Protein AF-A0A843T4B2-F1 (afdb_monomer_lite)

Secondary structure (DSSP, 8-state):
-PPPP----EEEEGGGS-HHHHHHH-TT-EEE-TTS-EEEPP-EEEEE--HHHHHH-EEETTEEGGGGS---TTS-GGGSSSSEEEETTHHHHHHHHHHHHHHHTS-EEE-TTSS---TTSTT--SS-GGGGT-EEEEEEETTEES-SHHHHHHHHHHHHHHSTT-EEPPBSSSTT-BSSSEEEE--S-----S-SSTTTTTSSSSS--

Structure (mmCIF, N/CA/C/O backbone):
data_AF-A0A843T4B2-F1
#
_entry.id   AF-A0A843T4B2-F1
#
loop_
_atom_site.group_PDB
_atom_site.id
_atom_site.type_symbol
_atom_site.label_atom_id
_atom_site.label_alt_id
_atom_site.label_comp_id
_atom_site.label_asym_id
_atom_site.label_entity_id
_atom_site.label_seq_id
_atom_site.pdbx_PDB_ins_code
_atom_site.Cartn_x
_atom_site.Cartn_y
_atom_site.Cartn_z
_atom_site.occupancy
_atom_site.B_iso_or_equiv
_atom_site.auth_seq_id
_atom_site.auth_comp_id
_atom_site.auth_asym_id
_atom_site.auth_atom_id
_atom_site.pdbx_PDB_model_num
ATOM 1 N N . MET A 1 1 ? 10.785 -16.622 20.958 1.00 38.72 1 MET A N 1
ATOM 2 C CA . MET A 1 1 ? 11.125 -15.907 19.710 1.00 38.72 1 MET A CA 1
ATOM 3 C C . MET A 1 1 ? 10.344 -16.563 18.590 1.00 38.72 1 MET A C 1
ATOM 5 O O . MET A 1 1 ? 10.484 -17.765 18.427 1.00 38.72 1 MET A O 1
ATOM 9 N N . LEU A 1 2 ? 9.473 -15.820 17.908 1.00 42.94 2 LEU A N 1
ATOM 10 C CA . LEU A 1 2 ? 8.809 -16.299 16.692 1.00 42.94 2 LEU A CA 1
ATOM 11 C C . LEU A 1 2 ? 9.828 -16.217 15.549 1.00 42.94 2 LEU A C 1
ATOM 13 O O . LEU A 1 2 ? 10.550 -15.222 15.465 1.00 42.94 2 LEU A O 1
ATOM 17 N N . GLU A 1 3 ? 9.931 -17.256 14.718 1.00 44.31 3 GLU A N 1
ATOM 18 C CA . GLU A 1 3 ? 10.723 -17.159 13.490 1.00 44.31 3 GLU A CA 1
ATOM 19 C C . GLU A 1 3 ? 10.163 -16.031 12.609 1.00 44.31 3 GLU A C 1
ATOM 21 O O . GLU A 1 3 ? 8.941 -15.857 12.551 1.00 44.31 3 GLU A O 1
ATOM 26 N N . PRO A 1 4 ? 11.023 -15.243 11.939 1.00 53.25 4 PRO A N 1
ATOM 27 C CA . PRO A 1 4 ? 10.548 -14.210 11.035 1.00 53.25 4 PRO A CA 1
ATOM 28 C C . PRO A 1 4 ? 9.737 -14.860 9.903 1.00 53.25 4 PRO A C 1
ATOM 30 O O . PRO A 1 4 ? 10.153 -15.900 9.379 1.00 53.25 4 PRO A O 1
ATOM 33 N N . PRO A 1 5 ? 8.598 -14.271 9.500 1.00 58.22 5 PRO A N 1
ATOM 34 C CA . PRO A 1 5 ? 7.793 -14.817 8.419 1.00 58.22 5 PRO A CA 1
ATOM 35 C C . PRO A 1 5 ? 8.630 -14.878 7.138 1.00 58.22 5 PRO A C 1
ATOM 37 O O . PRO A 1 5 ? 9.094 -13.861 6.619 1.00 58.22 5 PRO A O 1
ATOM 40 N N . LYS A 1 6 ? 8.841 -16.090 6.618 1.00 64.88 6 LYS A N 1
ATOM 41 C CA . LYS A 1 6 ? 9.437 -16.285 5.295 1.00 64.88 6 LYS A CA 1
ATOM 42 C C . LYS A 1 6 ? 8.335 -16.111 4.263 1.00 64.88 6 LYS A C 1
ATOM 44 O O . LYS A 1 6 ? 7.516 -17.003 4.074 1.00 64.88 6 LYS A O 1
ATOM 49 N N . LEU A 1 7 ? 8.335 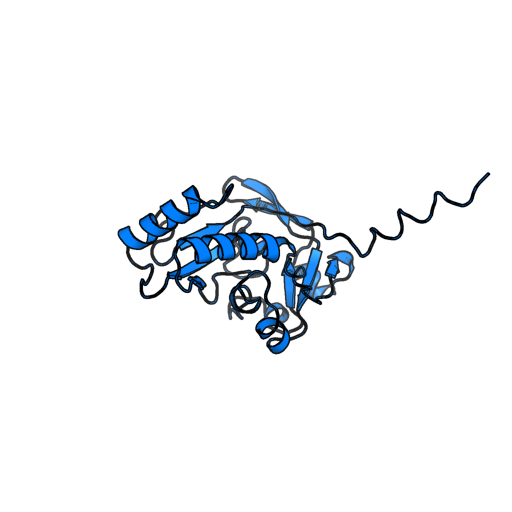-14.967 3.582 1.00 76.75 7 LEU A N 1
ATOM 50 C CA . LEU A 1 7 ? 7.339 -14.660 2.551 1.00 76.75 7 LEU A CA 1
ATOM 51 C C . LEU A 1 7 ? 7.373 -15.648 1.375 1.00 76.75 7 LEU A C 1
ATOM 53 O O . LEU A 1 7 ? 6.383 -15.755 0.664 1.00 76.75 7 LEU A O 1
ATOM 57 N N . ASN A 1 8 ? 8.481 -16.379 1.174 1.00 83.00 8 ASN A N 1
ATOM 58 C CA . ASN A 1 8 ? 8.661 -17.378 0.109 1.00 83.00 8 ASN A CA 1
ATOM 59 C C . ASN A 1 8 ? 8.210 -16.876 -1.281 1.00 83.00 8 ASN A C 1
ATOM 61 O O . ASN A 1 8 ? 7.678 -17.634 -2.091 1.00 83.00 8 ASN A O 1
ATOM 65 N N . LEU A 1 9 ? 8.424 -15.586 -1.555 1.00 88.56 9 LEU A N 1
ATOM 66 C CA . LEU A 1 9 ? 8.164 -14.955 -2.845 1.00 88.56 9 LEU A CA 1
ATOM 67 C C . LEU A 1 9 ? 9.488 -14.689 -3.550 1.00 88.56 9 LEU A C 1
ATOM 69 O O . LEU A 1 9 ? 10.428 -14.180 -2.942 1.00 88.56 9 LEU A O 1
ATOM 73 N N . GLN A 1 10 ? 9.532 -14.992 -4.845 1.00 92.06 10 GLN A N 1
ATOM 74 C CA . GLN A 1 10 ? 10.648 -14.592 -5.693 1.00 92.06 10 GLN A CA 1
ATOM 75 C C . GLN A 1 10 ? 10.689 -13.062 -5.782 1.00 92.06 10 GLN A C 1
ATOM 77 O O . GLN A 1 10 ? 9.658 -12.427 -6.031 1.00 92.06 10 GLN A O 1
ATOM 82 N N . ILE A 1 11 ? 11.875 -12.489 -5.597 1.00 92.94 11 ILE A N 1
ATOM 83 C CA . ILE A 1 11 ? 12.145 -11.081 -5.882 1.00 92.94 11 ILE A CA 1
ATOM 84 C C . ILE A 1 11 ? 12.532 -10.977 -7.354 1.00 92.94 11 ILE A C 1
ATOM 86 O O . ILE A 1 11 ? 13.280 -11.802 -7.860 1.00 92.94 11 ILE A O 1
ATOM 90 N N . VAL A 1 12 ? 11.984 -9.987 -8.045 1.00 93.69 12 VAL A N 1
ATOM 91 C CA . VAL A 1 12 ? 12.248 -9.718 -9.458 1.00 93.69 12 VAL A CA 1
ATOM 92 C C . VAL A 1 12 ? 12.634 -8.254 -9.588 1.00 93.69 12 VAL A C 1
ATOM 94 O O . VAL A 1 12 ? 11.948 -7.382 -9.038 1.00 93.69 12 VAL A O 1
ATOM 97 N N . THR A 1 13 ? 13.730 -7.980 -10.291 1.00 93.94 13 THR A N 1
ATOM 98 C CA . THR A 1 13 ? 14.128 -6.606 -10.592 1.00 93.94 13 THR A CA 1
ATOM 99 C C . THR A 1 13 ? 13.405 -6.105 -11.838 1.00 93.94 13 THR A C 1
ATOM 101 O O . THR A 1 13 ? 12.937 -6.885 -12.666 1.00 93.94 13 THR A O 1
ATOM 104 N N . GLY A 1 14 ? 13.298 -4.786 -11.984 1.00 89.62 14 GLY A N 1
ATOM 105 C CA . GLY A 1 14 ? 12.702 -4.169 -13.165 1.00 89.62 14 GLY A CA 1
ATOM 106 C C . GLY A 1 14 ? 13.368 -4.579 -14.483 1.00 89.62 14 GLY A C 1
ATOM 107 O O . GLY A 1 14 ? 12.692 -4.611 -15.503 1.00 89.62 14 GLY A O 1
ATOM 108 N N . GLU A 1 15 ? 14.656 -4.929 -14.449 1.00 89.62 15 GLU A N 1
ATOM 109 C CA . GLU A 1 15 ? 15.442 -5.372 -15.611 1.00 89.62 15 GLU A CA 1
ATOM 110 C C . GLU A 1 15 ? 15.026 -6.772 -16.095 1.00 89.62 15 GLU A C 1
ATOM 112 O O . GLU A 1 15 ? 15.131 -7.071 -17.282 1.00 89.62 15 GLU A O 1
ATOM 117 N N . ASP A 1 16 ? 14.491 -7.603 -15.196 1.00 90.62 16 ASP A N 1
ATOM 118 C CA . ASP A 1 16 ? 14.079 -8.986 -15.474 1.00 90.62 16 ASP A CA 1
ATOM 119 C C . ASP A 1 16 ? 12.608 -9.097 -15.921 1.00 90.62 16 ASP A C 1
ATOM 121 O O . ASP A 1 16 ? 12.085 -10.191 -16.169 1.00 90.62 16 ASP A O 1
ATOM 125 N N . LEU A 1 17 ? 11.889 -7.972 -15.976 1.00 92.44 17 LEU A N 1
ATOM 126 C CA . LEU A 1 17 ? 10.497 -7.934 -16.402 1.00 92.44 17 LEU A CA 1
ATOM 127 C C . LEU A 1 17 ? 10.387 -8.026 -17.930 1.00 92.44 17 LEU A C 1
ATOM 129 O O . LEU A 1 17 ? 11.183 -7.483 -18.689 1.00 92.44 17 LEU A O 1
ATOM 133 N N . ARG A 1 18 ? 9.325 -8.689 -18.400 1.00 92.81 18 ARG A N 1
ATOM 134 C CA . ARG A 1 18 ? 8.960 -8.670 -19.825 1.00 92.81 18 ARG A CA 1
ATOM 135 C C . ARG A 1 18 ? 8.591 -7.245 -20.243 1.00 92.81 18 ARG A C 1
ATOM 137 O O . ARG A 1 18 ? 7.990 -6.527 -19.449 1.00 92.81 18 ARG A O 1
ATOM 144 N N . GLU A 1 19 ? 8.840 -6.893 -21.501 1.00 92.56 19 GLU A N 1
ATOM 145 C CA . GLU A 1 19 ? 8.583 -5.557 -22.070 1.00 92.56 19 GLU A CA 1
ATOM 146 C C . GLU A 1 19 ? 7.185 -5.012 -21.731 1.00 92.56 19 GLU A C 1
ATOM 148 O O . GLU A 1 19 ? 7.064 -3.932 -21.159 1.00 92.56 19 GLU A O 1
ATOM 153 N N . GLU A 1 20 ? 6.134 -5.813 -21.941 1.00 92.56 20 GLU A N 1
ATOM 154 C CA . GLU A 1 20 ? 4.755 -5.434 -21.602 1.00 92.56 20 GLU A CA 1
ATOM 155 C C . GLU A 1 20 ? 4.581 -5.060 -20.118 1.00 92.56 20 GLU A C 1
ATOM 157 O O . GLU A 1 20 ? 3.798 -4.176 -19.788 1.00 92.56 20 GLU A O 1
ATOM 162 N N . LEU A 1 21 ? 5.291 -5.723 -19.201 1.00 93.25 21 LEU A N 1
ATOM 163 C CA . LEU A 1 21 ? 5.247 -5.402 -17.773 1.00 93.25 21 LEU A CA 1
ATOM 164 C C . LEU A 1 21 ? 6.093 -4.167 -17.454 1.00 93.25 21 LEU A C 1
ATOM 166 O O . LEU A 1 21 ? 5.652 -3.347 -16.649 1.00 93.25 21 LEU A O 1
ATOM 170 N N . CYS A 1 22 ? 7.251 -3.998 -18.098 1.00 94.62 22 CYS A N 1
ATOM 171 C CA . CYS A 1 22 ? 8.071 -2.791 -17.982 1.00 94.62 22 CYS A CA 1
ATOM 172 C C . CYS A 1 22 ? 7.282 -1.536 -18.363 1.00 94.62 22 CYS A C 1
ATOM 174 O O . CYS A 1 22 ? 7.300 -0.564 -17.615 1.00 94.62 22 CYS A O 1
ATOM 176 N N . GLU A 1 23 ? 6.514 -1.571 -19.454 1.00 95.12 23 GLU A N 1
ATOM 177 C CA . GLU A 1 23 ? 5.680 -0.439 -19.882 1.00 95.12 23 GLU A CA 1
ATOM 178 C C . GLU A 1 23 ? 4.598 -0.058 -18.858 1.00 95.12 23 GLU A C 1
ATOM 180 O O . GLU A 1 23 ? 4.192 1.102 -18.770 1.00 95.12 23 GLU A O 1
ATOM 185 N N . ARG A 1 24 ? 4.093 -1.026 -18.080 1.00 95.50 24 ARG A N 1
ATOM 186 C CA . ARG A 1 24 ? 3.021 -0.790 -17.094 1.00 95.50 24 ARG A CA 1
ATOM 187 C C . ARG A 1 24 ? 3.548 -0.434 -15.713 1.00 95.50 24 ARG A C 1
ATOM 189 O O . ARG A 1 24 ? 2.928 0.365 -15.012 1.00 95.50 24 ARG A O 1
ATOM 196 N N . LEU A 1 25 ? 4.657 -1.046 -15.314 1.00 96.12 25 LEU A N 1
ATOM 197 C CA . LEU A 1 25 ? 5.277 -0.866 -14.003 1.00 96.12 25 LEU A CA 1
ATOM 198 C C . LEU A 1 25 ? 6.310 0.256 -13.980 1.00 96.12 25 LEU A C 1
ATOM 200 O O . LEU A 1 25 ? 6.571 0.780 -12.900 1.00 96.12 25 LEU A O 1
ATOM 204 N N . ARG A 1 26 ? 6.851 0.632 -15.145 1.00 97.25 26 ARG A N 1
ATOM 205 C CA . ARG A 1 26 ? 7.770 1.762 -15.341 1.00 97.25 26 ARG A CA 1
ATOM 206 C C . ARG A 1 26 ? 8.890 1.780 -14.290 1.00 97.25 26 ARG A C 1
ATOM 208 O O . ARG A 1 26 ? 9.047 2.766 -13.565 1.00 97.25 26 ARG A O 1
ATOM 215 N N . PRO A 1 27 ? 9.615 0.656 -14.122 1.00 97.69 27 PRO A N 1
ATOM 216 C CA . PRO A 1 27 ? 10.505 0.475 -12.989 1.00 97.69 27 PRO A CA 1
ATOM 217 C C . PRO A 1 27 ? 11.592 1.547 -12.966 1.00 97.69 27 PRO A C 1
ATOM 219 O O . PRO A 1 27 ? 12.334 1.723 -13.928 1.00 97.69 27 PRO A O 1
ATOM 222 N N . GLY A 1 28 ? 11.697 2.261 -11.847 1.00 97.38 28 GLY A N 1
ATOM 223 C CA . GLY A 1 28 ? 12.715 3.291 -11.659 1.00 97.38 28 GLY A CA 1
ATOM 224 C C . GLY A 1 28 ? 12.516 4.583 -12.454 1.00 97.38 28 GLY A C 1
ATOM 225 O O . GLY A 1 28 ? 13.397 5.436 -12.360 1.00 97.38 28 GLY A O 1
ATOM 226 N N . GLU A 1 29 ? 11.412 4.741 -13.190 1.00 97.56 29 GLU A N 1
ATOM 227 C CA . GLU A 1 29 ? 11.073 5.991 -13.876 1.00 97.56 29 GLU A CA 1
ATOM 228 C C . GLU A 1 29 ? 10.699 7.088 -12.867 1.00 97.56 29 GLU A C 1
ATOM 230 O O . GLU A 1 29 ? 10.165 6.806 -11.787 1.00 97.56 29 GLU A O 1
ATOM 235 N N . GLU A 1 30 ? 10.986 8.343 -13.209 1.00 97.50 30 GLU A N 1
ATOM 236 C CA . GLU A 1 30 ? 10.579 9.502 -12.419 1.00 97.50 30 GLU A CA 1
ATOM 237 C C . GLU A 1 30 ? 9.160 9.945 -12.785 1.00 97.50 30 GLU A C 1
ATOM 239 O O . GLU A 1 30 ? 8.792 10.073 -13.952 1.00 97.50 30 GLU A O 1
ATOM 244 N N . VAL A 1 31 ? 8.346 10.181 -11.761 1.00 96.31 31 VAL A N 1
ATOM 245 C CA . VAL A 1 31 ? 6.990 10.716 -11.879 1.00 96.31 31 VAL A CA 1
ATOM 246 C C . VAL A 1 31 ? 6.805 11.858 -10.892 1.00 96.31 31 VAL A C 1
ATOM 248 O O . VAL A 1 31 ? 7.272 11.788 -9.759 1.00 96.31 31 VAL A O 1
ATOM 251 N N . GLU A 1 32 ? 6.109 12.907 -11.305 1.00 96.44 32 GLU A N 1
ATOM 252 C CA . GLU A 1 32 ? 5.847 14.062 -10.449 1.00 96.44 32 GLU A CA 1
ATOM 253 C C . GLU A 1 32 ? 4.684 13.788 -9.492 1.00 96.44 32 GLU A C 1
ATOM 255 O O . GLU A 1 32 ? 3.635 13.246 -9.877 1.00 96.44 32 GLU A O 1
ATOM 260 N N . ASP A 1 33 ? 4.877 14.158 -8.226 1.00 94.38 33 ASP A N 1
ATOM 261 C CA . ASP A 1 33 ? 3.797 14.190 -7.249 1.00 94.38 33 ASP A CA 1
ATOM 262 C C . ASP A 1 33 ? 2.910 15.434 -7.398 1.00 94.38 33 ASP A C 1
ATOM 264 O O . ASP A 1 33 ? 3.063 16.251 -8.304 1.00 94.38 33 ASP A O 1
ATOM 268 N N . ALA A 1 34 ? 1.919 15.570 -6.516 1.00 90.00 34 ALA A N 1
ATOM 269 C CA . ALA A 1 34 ? 0.990 16.699 -6.544 1.00 90.00 34 ALA A CA 1
ATOM 270 C C . ALA A 1 34 ? 1.651 18.061 -6.238 1.00 90.00 34 ALA A C 1
ATOM 272 O O . ALA A 1 34 ? 0.990 19.089 -6.372 1.00 90.00 34 ALA A O 1
ATOM 273 N N . GLN A 1 35 ? 2.909 18.071 -5.791 1.00 92.81 35 GLN A N 1
ATOM 274 C CA . GLN A 1 35 ? 3.725 19.259 -5.547 1.00 92.81 35 GLN A CA 1
ATOM 275 C C . GLN A 1 35 ? 4.805 19.437 -6.624 1.00 92.81 35 GLN A C 1
ATOM 277 O O . GLN A 1 35 ? 5.731 20.215 -6.411 1.00 92.81 35 GLN A O 1
ATOM 282 N N . GLU A 1 36 ? 4.697 18.722 -7.751 1.00 94.38 36 GLU A N 1
ATOM 283 C CA . GLU A 1 36 ? 5.670 18.750 -8.853 1.00 94.38 36 GLU A CA 1
ATOM 284 C C . GLU A 1 36 ? 7.069 18.278 -8.418 1.00 94.38 36 GLU A C 1
ATOM 286 O O . GLU A 1 36 ? 8.078 18.574 -9.055 1.00 94.38 36 GLU A O 1
ATOM 291 N N . ILE A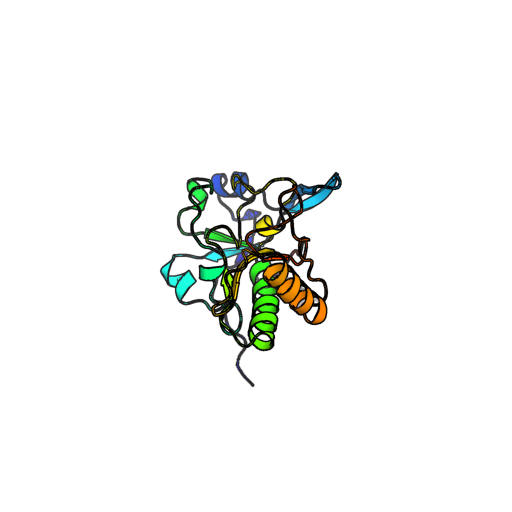 1 37 ? 7.155 17.520 -7.317 1.00 96.69 37 ILE A N 1
ATOM 292 C CA . ILE A 1 37 ? 8.420 16.957 -6.856 1.00 96.69 37 ILE A CA 1
ATOM 293 C C . ILE A 1 37 ? 8.611 15.602 -7.546 1.00 96.69 37 ILE A C 1
ATOM 295 O O . ILE A 1 37 ? 7.737 14.734 -7.431 1.00 96.69 37 ILE A O 1
ATOM 299 N N . PRO A 1 38 ? 9.749 15.373 -8.228 1.00 96.88 38 PRO A N 1
ATOM 300 C CA . PRO A 1 38 ? 10.014 14.105 -8.888 1.00 96.88 38 PRO A CA 1
ATOM 301 C C . PRO A 1 38 ? 10.187 12.980 -7.864 1.00 96.88 38 PRO A C 1
ATOM 303 O O . PRO A 1 38 ? 10.912 13.105 -6.870 1.00 96.88 38 PRO A O 1
ATOM 306 N N . ARG A 1 39 ? 9.517 11.854 -8.117 1.00 97.69 39 ARG A N 1
ATOM 307 C CA . ARG A 1 39 ? 9.560 10.626 -7.319 1.00 97.69 39 ARG A CA 1
ATOM 308 C C . ARG A 1 39 ? 9.924 9.454 -8.207 1.00 97.69 39 ARG A C 1
ATOM 310 O O . ARG A 1 39 ? 9.315 9.242 -9.250 1.00 97.69 39 ARG A O 1
ATOM 317 N N . ARG A 1 40 ? 10.879 8.647 -7.757 1.00 97.81 40 ARG A N 1
ATOM 318 C CA . ARG A 1 40 ? 11.316 7.458 -8.485 1.00 97.81 40 ARG A CA 1
ATOM 319 C C . ARG A 1 40 ? 10.427 6.262 -8.159 1.00 97.81 40 ARG A C 1
ATOM 321 O O . ARG A 1 40 ? 10.267 5.927 -6.983 1.00 97.81 40 ARG A O 1
ATOM 328 N N . LEU A 1 41 ? 9.868 5.620 -9.183 1.00 98.25 41 LEU A N 1
ATOM 329 C CA . LEU A 1 41 ? 9.057 4.411 -9.033 1.00 98.25 41 LEU A CA 1
ATOM 330 C C . LEU A 1 41 ? 9.888 3.221 -8.513 1.00 98.25 41 LEU A C 1
ATOM 332 O O . LEU A 1 41 ? 11.108 3.185 -8.704 1.00 98.25 41 LEU A O 1
ATOM 336 N N . PRO A 1 42 ? 9.248 2.227 -7.866 1.00 98.12 42 PRO A N 1
ATOM 337 C CA . PRO A 1 42 ? 9.925 1.014 -7.412 1.00 98.12 42 PRO A CA 1
ATOM 338 C C . PRO A 1 42 ? 10.667 0.283 -8.534 1.00 98.12 42 PRO A C 1
ATOM 340 O O . PRO A 1 42 ? 10.274 0.341 -9.692 1.00 98.12 42 PRO A O 1
ATOM 343 N N . THR A 1 43 ? 11.729 -0.436 -8.174 1.00 97.06 43 THR A N 1
ATOM 344 C CA . THR A 1 43 ? 12.523 -1.268 -9.099 1.00 97.06 43 THR A CA 1
ATOM 345 C C . THR A 1 43 ? 12.571 -2.738 -8.692 1.00 97.06 43 THR A C 1
ATOM 347 O O . THR A 1 43 ? 13.032 -3.562 -9.472 1.00 97.06 43 THR A O 1
ATOM 350 N N . HIS A 1 44 ? 12.110 -3.073 -7.485 1.00 96.44 44 HIS A N 1
ATOM 351 C CA . HIS A 1 44 ? 12.139 -4.424 -6.930 1.00 96.44 44 HIS A CA 1
ATOM 352 C C . HIS A 1 44 ? 10.728 -4.845 -6.544 1.00 96.44 44 HIS A C 1
ATOM 354 O O . HIS A 1 44 ? 10.024 -4.129 -5.818 1.00 96.44 44 HIS A O 1
ATOM 360 N N . TYR A 1 45 ? 10.331 -6.015 -7.032 1.00 96.69 45 TYR A N 1
ATOM 361 C CA . TYR A 1 45 ? 8.978 -6.520 -6.888 1.00 96.69 45 TYR A CA 1
ATOM 362 C C . TYR A 1 45 ? 8.980 -7.944 -6.351 1.00 96.69 45 TYR A C 1
ATOM 364 O O . TYR A 1 45 ? 9.800 -8.765 -6.750 1.00 96.69 45 TYR A O 1
ATOM 372 N N . PHE A 1 46 ? 8.002 -8.279 -5.514 1.00 95.69 46 PHE A N 1
ATOM 373 C CA . PHE A 1 46 ? 7.653 -9.674 -5.290 1.00 95.69 46 PHE A CA 1
ATOM 374 C C . PHE A 1 46 ? 6.825 -10.192 -6.463 1.00 95.69 46 PHE A C 1
ATOM 376 O O . PHE A 1 46 ? 5.821 -9.581 -6.841 1.00 95.69 46 PHE A O 1
ATOM 383 N N . ARG A 1 47 ? 7.207 -11.352 -7.001 1.00 95.31 47 ARG A N 1
ATOM 384 C CA . ARG A 1 47 ? 6.416 -12.096 -7.981 1.00 95.31 47 ARG A CA 1
ATOM 385 C C . ARG A 1 47 ? 5.418 -12.992 -7.259 1.00 95.31 47 ARG A C 1
ATOM 387 O O . ARG A 1 47 ? 5.762 -14.069 -6.780 1.00 95.31 47 ARG A O 1
ATOM 394 N N . VAL A 1 48 ? 4.161 -12.573 -7.238 1.00 95.44 48 VAL A N 1
ATOM 395 C CA . VAL A 1 48 ? 3.044 -13.333 -6.674 1.00 95.44 48 VAL A CA 1
ATOM 396 C C . VAL A 1 48 ? 2.527 -14.295 -7.744 1.00 95.44 48 VAL A C 1
ATOM 398 O O . VAL A 1 48 ? 2.039 -13.829 -8.773 1.00 95.44 48 VAL A O 1
ATOM 401 N N . PRO A 1 49 ? 2.623 -15.624 -7.567 1.00 95.00 49 PRO A N 1
ATOM 402 C CA . PRO A 1 49 ? 2.375 -16.567 -8.658 1.00 95.00 49 PRO A CA 1
ATOM 403 C C . PRO A 1 49 ? 0.891 -16.874 -8.896 1.00 95.00 49 PRO A C 1
ATOM 405 O O . PRO A 1 49 ? 0.536 -17.308 -9.987 1.00 95.00 49 PRO A O 1
ATOM 408 N N . SER A 1 50 ? 0.025 -16.698 -7.895 1.00 95.00 50 SER A N 1
ATOM 409 C CA . SER A 1 50 ? -1.412 -16.985 -7.993 1.00 95.00 50 SER A CA 1
ATOM 410 C C . SER A 1 50 ? -2.208 -16.302 -6.877 1.00 95.00 50 SER A C 1
ATOM 412 O O . SER A 1 50 ? -1.641 -15.917 -5.853 1.00 95.00 50 SER A O 1
ATOM 414 N N . TRP A 1 51 ? -3.534 -16.226 -7.034 1.00 94.62 51 TRP A N 1
ATOM 415 C CA . TRP A 1 51 ? -4.433 -15.771 -5.967 1.00 94.62 51 TRP A CA 1
ATOM 416 C C . TRP A 1 51 ? -4.371 -16.671 -4.729 1.00 94.62 51 TRP A C 1
ATOM 418 O O . TRP A 1 51 ? -4.349 -16.180 -3.607 1.00 94.62 51 TRP A O 1
ATOM 428 N N . LYS A 1 52 ? -4.262 -17.992 -4.927 1.00 95.00 52 LYS A N 1
ATOM 429 C CA . LYS A 1 52 ? -4.089 -18.951 -3.829 1.00 95.00 52 LYS A CA 1
ATOM 430 C C . LYS A 1 52 ? -2.845 -18.627 -2.998 1.00 95.00 52 LYS A C 1
ATOM 432 O O . LYS A 1 52 ? -2.939 -18.559 -1.781 1.00 95.00 52 LYS A O 1
ATOM 437 N N . ALA A 1 53 ? -1.716 -18.348 -3.653 1.00 94.06 53 ALA A N 1
ATOM 438 C CA . ALA A 1 53 ? -0.504 -17.938 -2.949 1.00 94.06 53 ALA A CA 1
ATOM 439 C C . ALA A 1 53 ? -0.717 -16.630 -2.167 1.00 94.06 53 ALA A C 1
ATOM 441 O O . ALA A 1 53 ? -0.298 -16.528 -1.022 1.00 94.06 53 ALA A O 1
ATOM 442 N N . ALA A 1 54 ? -1.421 -15.648 -2.741 1.00 94.44 54 ALA A N 1
ATOM 443 C CA . ALA A 1 54 ? -1.737 -14.400 -2.043 1.00 94.44 54 ALA A CA 1
ATOM 444 C C . ALA A 1 54 ? -2.596 -14.601 -0.778 1.00 94.44 54 ALA A C 1
ATOM 446 O O . ALA A 1 54 ? -2.436 -13.850 0.184 1.00 94.44 54 ALA A O 1
ATOM 447 N N . LEU A 1 55 ? -3.494 -15.594 -0.775 1.00 94.25 55 LEU A N 1
ATOM 448 C CA . LEU A 1 55 ? -4.315 -15.959 0.387 1.00 94.25 55 LEU A CA 1
ATOM 449 C C . LEU A 1 55 ? -3.505 -16.647 1.496 1.00 94.25 55 LEU A C 1
ATOM 451 O O . LEU A 1 55 ? -3.836 -16.495 2.668 1.00 94.25 55 LEU A O 1
ATOM 455 N N . GLU A 1 56 ? -2.474 -17.408 1.129 1.00 93.50 56 GLU A N 1
ATOM 456 C CA . GLU A 1 56 ? -1.640 -18.182 2.061 1.00 93.50 56 GLU A CA 1
ATOM 457 C C . GLU A 1 56 ? -0.497 -17.357 2.672 1.00 93.50 56 GLU A C 1
ATOM 459 O O . GLU A 1 56 ? 0.016 -17.705 3.734 1.00 93.50 56 GLU A O 1
ATOM 464 N N . ILE A 1 57 ? -0.091 -16.267 2.016 1.00 93.75 57 ILE A N 1
ATOM 465 C CA . ILE A 1 57 ? 1.026 -15.432 2.462 1.00 93.75 57 ILE A CA 1
ATOM 466 C C . ILE A 1 57 ? 0.541 -14.373 3.448 1.00 93.75 57 ILE A C 1
ATOM 468 O O . ILE A 1 57 ? -0.222 -13.471 3.099 1.00 93.75 57 ILE A O 1
ATOM 472 N N . GLU A 1 58 ? 1.071 -14.441 4.662 1.00 93.81 58 GLU A N 1
ATOM 473 C CA . GLU A 1 58 ? 0.942 -13.413 5.689 1.00 93.81 58 GLU A CA 1
ATOM 474 C C . GLU A 1 58 ? 2.150 -12.464 5.616 1.00 93.81 58 GLU A C 1
ATOM 476 O O . GLU A 1 58 ? 3.294 -12.880 5.806 1.00 93.81 58 GLU A O 1
ATOM 481 N N . LEU A 1 59 ? 1.908 -11.187 5.296 1.00 93.06 59 LEU A N 1
ATOM 482 C CA . LEU A 1 59 ? 2.962 -10.169 5.178 1.00 93.06 59 LEU A CA 1
ATOM 483 C C . LEU A 1 59 ? 3.442 -9.669 6.547 1.00 93.06 59 LEU A C 1
ATOM 485 O O . LEU A 1 59 ? 4.610 -9.326 6.717 1.00 93.06 59 LEU A O 1
ATOM 489 N N . ALA A 1 60 ? 2.517 -9.589 7.498 1.00 93.19 60 ALA A N 1
ATOM 490 C CA . ALA A 1 60 ? 2.723 -9.179 8.880 1.00 93.19 60 ALA A CA 1
ATOM 491 C C . ALA A 1 60 ? 1.617 -9.812 9.741 1.00 93.19 60 ALA A C 1
ATOM 493 O O . ALA A 1 60 ? 0.589 -10.191 9.176 1.00 93.19 60 ALA A O 1
ATOM 494 N N . PRO A 1 61 ? 1.770 -9.901 11.078 1.00 90.38 61 PRO A N 1
ATOM 495 C CA . PRO A 1 61 ? 0.761 -10.506 11.940 1.00 90.38 61 PRO A CA 1
ATOM 496 C C . PRO A 1 61 ? -0.651 -9.981 11.656 1.00 90.38 61 PRO A C 1
ATOM 498 O O . PRO A 1 61 ? -0.934 -8.787 11.781 1.00 90.38 61 PRO A O 1
ATOM 501 N N . HIS A 1 62 ? -1.535 -10.900 11.288 1.00 89.88 62 HIS A N 1
ATOM 502 C CA . HIS A 1 62 ? -2.925 -10.683 10.917 1.00 89.88 62 HIS A CA 1
ATOM 503 C C . HIS A 1 62 ? -3.157 -9.850 9.646 1.00 89.88 62 HIS A C 1
ATOM 505 O O . HIS A 1 62 ? -4.247 -9.304 9.495 1.00 89.88 62 HIS A O 1
ATOM 511 N N . PHE A 1 63 ? -2.185 -9.747 8.742 1.00 93.69 63 PHE A N 1
ATOM 512 C CA . PHE A 1 63 ? -2.362 -9.120 7.430 1.00 93.69 63 PHE A CA 1
ATOM 513 C C . PHE A 1 63 ? -1.867 -10.037 6.318 1.00 93.69 63 PHE A C 1
ATOM 515 O O . PHE A 1 63 ? -0.663 -10.229 6.121 1.00 93.69 63 PHE A O 1
ATOM 522 N N . GLY A 1 64 ? -2.822 -10.586 5.572 1.00 93.81 64 GLY A N 1
ATOM 523 C CA . GLY A 1 64 ? -2.563 -11.363 4.371 1.00 93.81 64 GLY A CA 1
ATOM 524 C C . GLY A 1 64 ? -2.172 -10.473 3.196 1.00 93.81 64 GLY A C 1
ATOM 525 O O . GLY A 1 64 ? -2.622 -9.332 3.076 1.00 93.81 64 GLY A O 1
ATOM 526 N N . LEU A 1 65 ? -1.367 -11.009 2.281 1.00 95.44 65 LEU A N 1
ATOM 527 C CA . LEU A 1 65 ? -0.993 -10.308 1.058 1.00 95.44 65 LEU A CA 1
ATOM 528 C C . LEU A 1 65 ? -2.231 -9.936 0.227 1.00 95.44 65 LEU A C 1
ATOM 530 O O . LEU A 1 65 ? -2.342 -8.804 -0.242 1.00 95.44 65 LEU A O 1
ATOM 534 N N . TRP A 1 66 ? -3.178 -10.867 0.088 1.00 94.75 66 TRP A N 1
ATOM 535 C CA . TRP A 1 66 ? -4.421 -10.675 -0.666 1.00 94.75 66 TRP A CA 1
ATOM 536 C C . TRP A 1 66 ? -5.211 -9.418 -0.262 1.00 94.75 66 TRP A C 1
ATOM 538 O O . TRP A 1 66 ? -5.832 -8.802 -1.124 1.00 94.75 66 TRP A O 1
ATOM 548 N N . GLU A 1 67 ? -5.145 -8.996 1.007 1.00 95.19 67 GLU A N 1
ATOM 549 C CA . GLU A 1 67 ? -5.857 -7.813 1.516 1.00 95.19 67 GLU A CA 1
ATOM 550 C C . GLU A 1 67 ? -5.343 -6.505 0.897 1.00 95.19 67 GLU A C 1
ATOM 552 O O . GLU A 1 67 ? -6.063 -5.510 0.837 1.00 95.19 67 GLU A O 1
ATOM 557 N N . LEU A 1 68 ? -4.091 -6.502 0.431 1.00 95.75 68 LEU A N 1
ATOM 558 C CA . LEU A 1 68 ? -3.427 -5.343 -0.160 1.00 95.75 68 LEU A CA 1
ATOM 559 C C . LEU A 1 68 ? -3.305 -5.435 -1.682 1.00 95.75 68 LEU A C 1
ATOM 561 O O . LEU A 1 68 ? -2.868 -4.468 -2.302 1.00 95.75 68 LEU A O 1
ATOM 565 N N . ILE A 1 69 ? -3.659 -6.565 -2.297 1.00 93.19 69 ILE A N 1
ATOM 566 C CA . ILE A 1 69 ? -3.502 -6.783 -3.741 1.00 93.19 69 ILE A CA 1
ATOM 567 C C . ILE A 1 69 ? -4.770 -7.343 -4.381 1.00 93.19 69 ILE A C 1
ATOM 569 O O . ILE A 1 69 ? -4.698 -8.194 -5.266 1.00 93.19 69 ILE A O 1
ATOM 573 N N . ASP A 1 70 ? -5.941 -6.886 -3.953 1.00 83.56 70 ASP A N 1
ATOM 574 C CA . ASP A 1 70 ? -7.193 -7.279 -4.598 1.00 83.56 70 ASP A CA 1
ATOM 575 C C . ASP A 1 70 ? -7.199 -6.881 -6.099 1.00 83.56 70 ASP A C 1
ATOM 577 O O . ASP A 1 70 ? -6.363 -6.095 -6.576 1.00 83.56 70 ASP A O 1
ATOM 581 N N . VAL A 1 71 ? -8.055 -7.521 -6.896 1.00 77.88 71 VAL A N 1
ATOM 582 C CA . VAL A 1 71 ? -8.094 -7.346 -8.357 1.00 77.88 71 VAL A CA 1
ATOM 583 C C . VAL A 1 71 ? -9.079 -6.236 -8.719 1.00 77.88 71 VAL A C 1
ATOM 585 O O . VAL A 1 71 ? -10.290 -6.439 -8.737 1.00 77.88 71 VAL A O 1
ATOM 588 N N . ASP A 1 72 ? -8.558 -5.060 -9.071 1.00 85.62 72 ASP A N 1
ATOM 589 C CA . ASP A 1 72 ? -9.367 -3.933 -9.546 1.00 85.62 72 ASP A CA 1
ATOM 590 C C . ASP A 1 72 ? -9.579 -4.005 -11.070 1.00 85.62 72 ASP A C 1
ATOM 592 O O . ASP A 1 72 ? -8.641 -4.171 -11.850 1.00 85.62 72 ASP A O 1
ATOM 596 N N . VAL A 1 73 ? -10.821 -3.822 -11.525 1.00 87.94 73 VAL A N 1
ATOM 597 C CA . VAL A 1 73 ? -11.173 -3.739 -12.955 1.00 87.94 73 VAL A CA 1
ATOM 598 C C . VAL A 1 73 ? -10.520 -2.553 -13.673 1.00 87.94 73 VAL A C 1
ATOM 600 O O . VAL A 1 73 ? -10.432 -2.559 -14.900 1.00 87.94 73 VAL A O 1
ATOM 603 N N . ARG A 1 74 ? -10.062 -1.550 -12.917 1.00 91.69 74 ARG A N 1
ATOM 604 C CA . ARG A 1 74 ? -9.350 -0.358 -13.400 1.00 91.69 74 ARG A CA 1
ATOM 605 C C . ARG A 1 74 ? -7.843 -0.564 -13.557 1.00 91.69 74 ARG A C 1
ATOM 607 O O . ARG A 1 74 ? -7.160 0.361 -14.001 1.00 91.69 74 ARG A O 1
ATOM 614 N N . GLU A 1 75 ? -7.320 -1.739 -13.211 1.00 93.31 75 GLU A N 1
ATOM 615 C CA . GLU A 1 75 ? -5.968 -2.132 -13.607 1.00 93.31 75 GLU A CA 1
ATOM 616 C C . GLU A 1 75 ? -5.870 -2.370 -15.119 1.00 93.31 75 GLU A C 1
ATOM 618 O O . GLU A 1 75 ? -6.829 -2.785 -15.783 1.00 93.31 75 GLU A O 1
ATOM 623 N N . ALA A 1 76 ? -4.665 -2.182 -15.663 1.00 90.75 76 ALA A N 1
ATOM 624 C CA . ALA A 1 76 ? -4.376 -2.590 -17.034 1.00 90.75 76 ALA A CA 1
ATOM 625 C C . ALA A 1 76 ? -4.656 -4.103 -17.212 1.00 90.75 76 ALA A C 1
ATOM 627 O O . ALA A 1 76 ? -4.418 -4.879 -16.284 1.00 90.75 76 ALA A O 1
ATOM 628 N N . PRO A 1 77 ? -5.159 -4.564 -18.377 1.00 90.00 77 PRO A N 1
ATOM 629 C CA . PRO A 1 77 ? -5.486 -5.978 -18.599 1.00 90.00 77 PRO A CA 1
ATOM 630 C C . PRO A 1 77 ? -4.377 -6.962 -18.200 1.00 90.00 77 PRO A C 1
ATOM 632 O O . PRO A 1 77 ? -4.657 -7.952 -17.525 1.00 90.00 77 PRO A O 1
ATOM 635 N N . SER A 1 78 ? -3.124 -6.648 -18.530 1.00 87.50 78 SER A N 1
ATOM 636 C CA . SER A 1 78 ? -1.956 -7.466 -18.186 1.00 87.50 78 SER A CA 1
ATOM 637 C C . SER A 1 78 ? -1.652 -7.520 -16.686 1.00 87.50 78 SER A C 1
ATOM 639 O O . SER A 1 78 ? -1.091 -8.503 -16.213 1.00 87.50 78 SER A O 1
ATOM 641 N N . MET A 1 79 ? -2.096 -6.522 -15.918 1.00 90.06 79 MET A N 1
ATOM 642 C CA . MET A 1 79 ? -1.879 -6.411 -14.469 1.00 90.06 79 MET A CA 1
ATOM 643 C C . MET A 1 79 ? -2.977 -7.086 -13.633 1.00 90.06 79 MET A C 1
ATOM 645 O O . MET A 1 79 ? -2.822 -7.246 -12.421 1.00 90.06 79 MET A O 1
ATOM 649 N N . ARG A 1 80 ? -4.083 -7.501 -14.268 1.00 90.19 80 ARG A N 1
ATOM 650 C CA . ARG A 1 80 ? -5.197 -8.221 -13.620 1.00 90.19 80 ARG A CA 1
ATOM 651 C C . ARG A 1 80 ? -4.970 -9.730 -13.519 1.00 90.19 80 ARG A C 1
ATOM 653 O O . ARG A 1 80 ? -5.713 -10.412 -12.819 1.00 90.19 80 ARG A O 1
ATOM 660 N N . SER A 1 81 ? -3.958 -10.245 -14.211 1.00 90.38 81 SER A N 1
ATOM 661 C CA . SER A 1 81 ? -3.655 -11.674 -14.286 1.00 90.38 81 SER A CA 1
ATOM 662 C C . SER A 1 81 ? -2.450 -12.026 -13.420 1.00 90.38 81 SER A C 1
ATOM 664 O O . SER A 1 81 ? -1.563 -11.204 -13.207 1.00 90.38 81 SER A O 1
ATOM 666 N N . PHE A 1 82 ? -2.405 -13.264 -12.931 1.00 92.62 82 PHE A N 1
ATOM 667 C CA . PHE A 1 82 ? -1.219 -13.793 -12.265 1.00 92.62 82 PHE A CA 1
ATOM 668 C C . PHE A 1 82 ? -0.215 -14.350 -13.298 1.00 92.62 82 PHE A C 1
ATOM 670 O O . PHE A 1 82 ? -0.650 -14.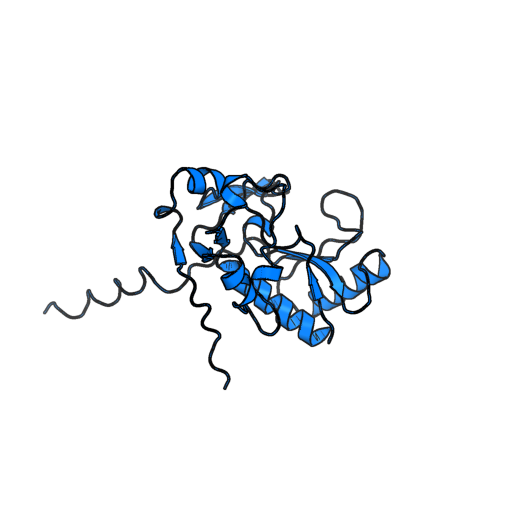929 -14.295 1.00 92.62 82 PHE A O 1
ATOM 677 N N . PRO A 1 83 ? 1.109 -14.221 -13.075 1.00 94.25 83 PRO A N 1
ATOM 678 C CA . PRO A 1 83 ? 1.741 -13.655 -11.885 1.00 94.25 83 PRO A CA 1
ATOM 679 C C . PRO A 1 83 ? 1.606 -12.127 -11.793 1.00 94.25 83 PRO A C 1
ATOM 681 O O . PRO A 1 83 ? 1.731 -11.427 -12.793 1.00 94.25 83 PRO A O 1
ATOM 684 N N . ARG A 1 84 ? 1.387 -11.623 -10.573 1.00 94.44 84 ARG A N 1
ATOM 685 C CA . ARG A 1 84 ? 1.375 -10.184 -10.269 1.00 94.44 84 ARG A CA 1
ATOM 686 C C . ARG A 1 84 ? 2.706 -9.766 -9.658 1.00 94.44 84 ARG A C 1
ATOM 688 O O . ARG A 1 84 ? 3.339 -10.550 -8.957 1.00 94.44 84 ARG A O 1
ATOM 695 N N . TYR A 1 85 ? 3.096 -8.523 -9.901 1.00 95.31 85 TYR A N 1
ATOM 696 C CA . TYR A 1 85 ? 4.356 -7.949 -9.437 1.00 95.31 85 TYR A CA 1
ATOM 697 C C . TYR A 1 85 ? 4.038 -6.751 -8.555 1.00 95.31 85 TYR A C 1
ATOM 699 O O . TYR A 1 85 ? 3.378 -5.814 -9.001 1.00 95.31 85 TYR A O 1
ATOM 707 N N . ILE A 1 86 ? 4.439 -6.826 -7.290 1.00 95.88 86 ILE A N 1
ATOM 708 C CA . ILE A 1 86 ? 4.092 -5.837 -6.262 1.00 95.88 86 ILE A CA 1
ATOM 709 C C . ILE A 1 86 ? 5.377 -5.281 -5.643 1.00 95.88 86 ILE A C 1
ATOM 711 O O . ILE A 1 86 ? 6.294 -6.061 -5.397 1.00 95.88 86 ILE A O 1
ATOM 715 N N . PRO A 1 87 ? 5.491 -3.971 -5.383 1.00 97.38 87 PRO A N 1
ATOM 716 C CA . PRO A 1 87 ? 6.683 -3.392 -4.779 1.00 97.38 87 PRO A CA 1
ATOM 717 C C . PRO A 1 87 ? 7.028 -4.056 -3.448 1.00 97.38 87 PRO A C 1
ATOM 719 O O . PRO A 1 87 ? 6.151 -4.273 -2.609 1.00 97.38 87 PRO A O 1
ATOM 722 N N . CYS A 1 88 ? 8.314 -4.318 -3.212 1.00 96.81 88 CYS A N 1
ATOM 723 C CA . CYS A 1 88 ? 8.755 -4.937 -1.959 1.00 96.81 88 CYS A CA 1
ATOM 724 C C . CYS A 1 88 ? 8.428 -4.094 -0.712 1.00 96.81 88 CYS A C 1
ATOM 726 O O . CYS A 1 88 ? 8.297 -4.650 0.375 1.00 96.81 88 CYS A O 1
ATOM 728 N N . ALA A 1 89 ? 8.231 -2.779 -0.864 1.00 97.12 89 ALA A N 1
ATOM 729 C CA . ALA A 1 89 ? 7.857 -1.867 0.220 1.00 97.12 89 ALA A CA 1
ATOM 730 C C . ALA A 1 89 ? 6.480 -2.159 0.849 1.00 97.12 89 ALA A C 1
ATOM 732 O O . ALA A 1 89 ? 6.196 -1.674 1.944 1.00 97.12 89 ALA A O 1
ATOM 733 N N . ILE A 1 90 ? 5.658 -3.008 0.222 1.00 97.19 90 ILE A N 1
ATOM 734 C CA . ILE A 1 90 ? 4.370 -3.451 0.770 1.00 97.19 90 ILE A CA 1
ATOM 735 C C . ILE A 1 90 ? 4.486 -4.107 2.154 1.00 97.19 90 ILE A C 1
ATOM 737 O O . ILE A 1 90 ? 3.563 -4.021 2.963 1.00 97.19 90 ILE A O 1
ATOM 741 N N . THR A 1 91 ? 5.633 -4.712 2.471 1.00 95.38 91 THR A N 1
ATOM 742 C CA . THR A 1 91 ? 5.901 -5.305 3.791 1.00 95.38 91 THR A CA 1
ATOM 743 C C . THR A 1 91 ? 5.999 -4.247 4.885 1.00 95.38 91 THR A C 1
ATOM 745 O O . THR A 1 91 ? 5.551 -4.478 6.006 1.00 95.38 91 THR A O 1
ATOM 748 N N . VAL A 1 92 ? 6.520 -3.061 4.558 1.00 96.06 92 VAL A N 1
ATOM 749 C CA . VAL A 1 92 ? 6.618 -1.933 5.491 1.00 96.06 92 VAL A CA 1
ATOM 750 C C . VAL A 1 92 ? 5.222 -1.413 5.824 1.00 96.06 92 VAL A C 1
ATOM 752 O O . VAL A 1 92 ? 4.917 -1.194 6.997 1.00 96.06 92 VAL A O 1
ATOM 755 N N . LEU A 1 93 ? 4.346 -1.287 4.821 1.00 97.69 93 LEU A N 1
ATOM 756 C CA . LEU A 1 93 ? 2.940 -0.942 5.040 1.00 97.69 93 LEU A CA 1
ATOM 757 C C . LEU A 1 93 ? 2.238 -1.994 5.902 1.00 97.69 93 LEU A C 1
ATOM 759 O O . LEU A 1 93 ? 1.597 -1.638 6.888 1.00 97.69 93 LEU A O 1
ATOM 763 N N . ALA A 1 94 ? 2.390 -3.279 5.572 1.00 97.06 94 ALA A N 1
ATOM 764 C CA . ALA A 1 94 ? 1.779 -4.365 6.334 1.00 97.06 94 ALA A CA 1
ATOM 765 C C . ALA A 1 94 ? 2.215 -4.353 7.811 1.00 97.06 94 ALA A C 1
ATOM 767 O O . ALA A 1 94 ? 1.376 -4.518 8.694 1.00 97.06 94 ALA A O 1
ATOM 768 N N . ALA A 1 95 ? 3.492 -4.079 8.096 1.00 96.06 95 ALA A N 1
ATOM 769 C CA . ALA A 1 95 ? 3.991 -3.946 9.465 1.00 96.06 95 ALA A CA 1
ATOM 770 C C . ALA A 1 95 ? 3.328 -2.782 10.230 1.00 96.06 95 ALA A C 1
ATOM 772 O O . ALA A 1 95 ? 2.934 -2.950 11.384 1.00 96.06 95 ALA A O 1
ATOM 773 N N . HIS A 1 96 ? 3.134 -1.624 9.589 1.00 97.62 96 HIS A N 1
ATOM 774 C CA . HIS A 1 96 ? 2.427 -0.490 10.201 1.00 97.62 96 HIS A CA 1
ATOM 775 C C . HIS A 1 96 ? 0.943 -0.797 10.428 1.00 97.62 96 HIS A C 1
ATOM 777 O O . HIS A 1 96 ? 0.392 -0.480 11.482 1.00 97.62 96 HIS A O 1
ATOM 783 N N . LEU A 1 97 ? 0.292 -1.461 9.471 1.00 97.81 97 LEU A N 1
ATOM 784 C CA . LEU A 1 97 ? -1.098 -1.883 9.619 1.00 97.81 97 LEU A CA 1
ATOM 785 C C . LEU A 1 97 ? -1.263 -2.914 10.743 1.00 97.81 97 LEU A C 1
ATOM 787 O O . LEU A 1 97 ? -2.243 -2.836 11.484 1.00 97.81 97 LEU A O 1
ATOM 791 N N . ALA A 1 98 ? -0.298 -3.819 10.930 1.00 97.12 98 ALA A N 1
ATOM 792 C CA . ALA A 1 98 ? -0.277 -4.759 12.050 1.00 97.12 98 ALA A CA 1
ATOM 793 C C . ALA A 1 98 ? -0.221 -4.032 13.403 1.00 97.12 98 ALA A C 1
ATOM 795 O O . ALA A 1 98 ? -1.010 -4.351 14.293 1.00 97.12 98 ALA A O 1
ATOM 796 N N . ILE A 1 99 ? 0.625 -3.003 13.539 1.00 97.56 99 ILE A N 1
ATOM 797 C CA . ILE A 1 99 ? 0.671 -2.149 14.741 1.00 97.56 99 ILE A CA 1
ATOM 798 C C . ILE A 1 99 ? -0.682 -1.466 14.968 1.00 97.56 99 ILE A C 1
ATOM 800 O O . ILE A 1 99 ? -1.223 -1.526 16.071 1.00 97.56 99 ILE A O 1
ATOM 804 N N . LEU A 1 100 ? -1.273 -0.878 13.923 1.00 98.00 100 LEU A N 1
ATOM 805 C CA . LEU A 1 100 ? -2.585 -0.238 14.033 1.00 98.00 100 LEU A CA 1
ATOM 806 C C . LEU A 1 100 ? -3.675 -1.224 14.450 1.00 98.00 100 LEU A C 1
ATOM 808 O O . LEU A 1 100 ? -4.513 -0.890 15.282 1.00 98.00 100 LEU A O 1
ATOM 812 N N . ARG A 1 101 ? -3.659 -2.442 13.905 1.00 97.44 101 ARG A N 1
ATOM 813 C CA . ARG A 1 101 ? -4.614 -3.498 14.250 1.00 97.44 101 ARG A CA 1
ATOM 814 C C . ARG A 1 101 ? -4.484 -3.941 15.702 1.00 97.44 101 ARG A C 1
ATOM 816 O O . ARG A 1 101 ? -5.509 -4.186 16.337 1.00 97.44 101 ARG A O 1
ATOM 823 N N . ILE A 1 102 ? -3.257 -4.030 16.214 1.00 96.94 102 ILE A N 1
ATOM 824 C CA . ILE A 1 102 ? -2.993 -4.305 17.630 1.00 96.94 102 ILE A CA 1
ATOM 825 C C . ILE A 1 102 ? -3.579 -3.184 18.493 1.00 96.94 102 ILE A C 1
ATOM 827 O O . ILE A 1 102 ? -4.345 -3.480 19.406 1.00 96.94 102 ILE 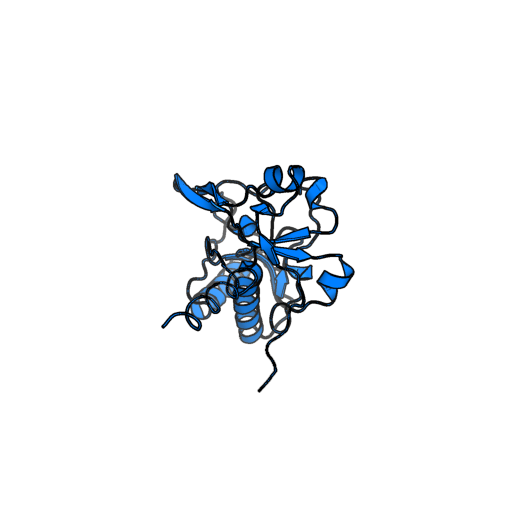A O 1
ATOM 831 N N . GLU A 1 103 ? -3.299 -1.921 18.162 1.00 97.75 103 GLU A N 1
ATOM 832 C CA . GLU A 1 103 ? -3.773 -0.765 18.936 1.00 97.75 103 GLU A CA 1
ATOM 833 C C . GLU A 1 103 ? -5.303 -0.661 18.965 1.00 97.75 103 GLU A C 1
ATOM 835 O O . GLU A 1 103 ? -5.906 -0.484 20.021 1.00 97.75 103 GLU A O 1
ATOM 840 N N . VAL A 1 104 ? -5.968 -0.798 17.813 1.00 97.31 104 VAL A N 1
ATOM 841 C CA . VAL A 1 104 ? -7.437 -0.697 17.765 1.00 97.31 104 VAL A CA 1
ATOM 842 C C . VAL A 1 104 ? -8.131 -1.954 18.292 1.00 97.31 104 VAL A C 1
ATOM 844 O O . VAL A 1 104 ? -9.330 -1.914 18.565 1.00 97.31 104 VAL A O 1
ATOM 847 N N . GLY A 1 105 ? -7.417 -3.081 18.403 1.00 97.25 105 GLY A N 1
ATOM 848 C CA . GLY A 1 105 ? -7.942 -4.355 18.901 1.00 97.25 105 GLY A CA 1
ATOM 849 C C . GLY A 1 105 ? -9.085 -4.940 18.061 1.00 97.25 105 GLY A C 1
ATOM 850 O O . GLY A 1 105 ? -9.916 -5.694 18.571 1.00 97.25 105 GLY A O 1
ATOM 851 N N . ARG A 1 106 ? -9.191 -4.558 16.782 1.00 97.25 106 ARG A N 1
ATOM 852 C CA . ARG A 1 106 ? -10.307 -4.902 15.880 1.00 97.25 106 ARG A CA 1
ATOM 853 C C . ARG A 1 106 ? -9.804 -5.205 14.472 1.00 97.25 106 ARG A C 1
ATOM 855 O O . ARG A 1 106 ? -8.749 -4.740 14.060 1.00 97.25 106 ARG A O 1
ATOM 862 N N . VAL A 1 107 ? -10.591 -5.967 13.711 1.00 97.06 107 VAL A N 1
ATOM 863 C CA . VAL A 1 107 ? -10.299 -6.265 12.298 1.00 97.06 107 VAL A CA 1
ATOM 864 C C . VAL A 1 107 ? -10.307 -4.977 11.476 1.00 97.06 107 VAL A C 1
ATOM 866 O O . VAL A 1 107 ? -11.285 -4.234 11.514 1.00 97.06 107 VAL A O 1
ATOM 869 N N . ILE A 1 108 ? -9.258 -4.749 10.692 1.00 97.88 108 ILE A N 1
ATOM 870 C CA . ILE A 1 108 ? -9.157 -3.646 9.731 1.00 97.88 108 ILE A CA 1
ATOM 871 C C . ILE A 1 108 ? -9.518 -4.196 8.352 1.00 97.88 108 ILE A C 1
ATOM 873 O O . ILE A 1 108 ? -9.001 -5.237 7.967 1.00 97.88 108 ILE A O 1
ATOM 877 N N . ARG A 1 109 ? -10.415 -3.531 7.618 1.00 97.38 109 ARG A N 1
ATOM 878 C CA . ARG A 1 109 ? -10.790 -3.925 6.252 1.00 97.38 109 ARG A CA 1
ATOM 879 C C . ARG A 1 109 ? -10.365 -2.863 5.247 1.00 97.38 109 ARG A C 1
ATOM 881 O O . ARG A 1 109 ? -10.805 -1.712 5.317 1.00 97.38 109 ARG A O 1
ATOM 888 N N . ILE A 1 110 ? -9.530 -3.281 4.303 1.00 96.81 110 ILE A N 1
ATOM 889 C CA . ILE A 1 110 ? -9.022 -2.460 3.204 1.00 96.81 110 ILE A CA 1
ATOM 890 C C . ILE A 1 110 ? -10.013 -2.530 2.037 1.00 96.81 110 ILE A C 1
ATOM 892 O O . ILE A 1 110 ? -10.622 -3.569 1.787 1.00 96.81 110 ILE A O 1
ATOM 896 N N . ALA A 1 111 ? -10.238 -1.406 1.360 1.00 92.94 111 ALA A N 1
ATOM 897 C CA . ALA A 1 111 ? -11.110 -1.358 0.191 1.00 92.94 111 ALA A CA 1
ATOM 898 C C . ALA A 1 111 ? -10.509 -2.186 -0.961 1.00 92.94 111 ALA A C 1
ATOM 900 O O . ALA A 1 111 ? -9.292 -2.302 -1.058 1.00 92.94 111 ALA A O 1
ATOM 901 N N . ALA A 1 112 ? -11.330 -2.697 -1.882 1.00 85.12 112 ALA A N 1
ATOM 902 C CA . ALA A 1 112 ? -10.854 -3.514 -3.013 1.00 85.12 112 ALA A CA 1
ATOM 903 C C . ALA A 1 112 ? -9.832 -2.783 -3.910 1.00 85.12 112 ALA A C 1
ATOM 905 O O . ALA A 1 112 ? -8.919 -3.371 -4.470 1.00 85.12 112 ALA A O 1
ATOM 906 N N . ASN A 1 113 ? -9.934 -1.460 -4.011 1.00 83.56 113 ASN A N 1
ATOM 907 C CA . ASN A 1 113 ? -8.942 -0.622 -4.683 1.00 83.56 113 ASN A CA 1
ATOM 908 C C . ASN A 1 113 ? -8.003 0.066 -3.696 1.00 83.56 113 ASN A C 1
ATOM 910 O O . ASN A 1 113 ? -7.327 1.022 -4.051 1.00 83.56 113 ASN A O 1
ATOM 914 N N . GLY A 1 114 ? -8.043 -0.315 -2.430 1.00 91.94 114 GLY A N 1
ATOM 915 C CA . GLY A 1 114 ? -7.456 0.422 -1.332 1.00 91.94 114 GLY A CA 1
ATOM 916 C C . GLY A 1 114 ? -6.006 0.082 -1.059 1.00 91.94 114 GLY A C 1
ATOM 917 O O . GLY A 1 114 ? -5.371 0.878 -0.393 1.00 91.94 114 GLY A O 1
ATOM 918 N N . GLY A 1 115 ? -5.482 -1.038 -1.549 1.00 95.69 115 GLY A N 1
ATOM 919 C CA . GLY A 1 115 ? -4.082 -1.430 -1.370 1.00 95.69 115 GLY A CA 1
ATOM 920 C C . GLY A 1 115 ? -3.174 -0.969 -2.512 1.00 95.69 115 GLY A C 1
ATOM 921 O O . GLY A 1 115 ? -3.287 0.150 -3.009 1.00 95.69 115 GLY A O 1
ATOM 922 N N . TYR A 1 116 ? -2.269 -1.841 -2.944 1.00 96.81 116 TYR A N 1
ATOM 923 C CA . TYR A 1 116 ? -1.389 -1.609 -4.083 1.00 96.81 116 TYR A CA 1
ATOM 924 C C . TYR A 1 116 ? -2.176 -1.390 -5.384 1.00 96.81 116 TYR A C 1
ATOM 926 O O . TYR A 1 116 ? -3.127 -2.110 -5.690 1.00 96.81 116 TYR A O 1
ATOM 934 N N . ARG A 1 117 ? -1.720 -0.415 -6.173 1.00 95.81 117 ARG A N 1
ATOM 935 C CA . ARG A 1 117 ? -2.183 -0.135 -7.537 1.00 95.81 117 ARG A CA 1
ATOM 936 C C . ARG A 1 117 ? -0.957 0.011 -8.418 1.00 95.81 117 ARG A C 1
ATOM 938 O O . ARG A 1 117 ? -0.016 0.684 -8.014 1.00 95.81 117 ARG A O 1
ATOM 945 N N . SER A 1 118 ? -0.950 -0.559 -9.613 1.00 95.25 118 SER A N 1
ATOM 946 C CA . SER A 1 118 ? 0.168 -0.350 -10.532 1.00 95.25 118 SER A CA 1
ATOM 947 C C . SER A 1 118 ? 0.261 1.121 -10.979 1.00 95.25 118 SER A C 1
ATOM 949 O O . SER A 1 118 ? -0.735 1.856 -10.917 1.00 95.25 118 SER A O 1
ATOM 951 N N . PRO A 1 119 ? 1.420 1.579 -11.485 1.00 95.69 119 PRO A N 1
ATOM 952 C CA . PRO A 1 119 ? 1.526 2.891 -12.127 1.00 95.69 119 PRO A CA 1
ATOM 953 C C . PRO A 1 119 ? 0.584 3.065 -13.329 1.00 95.69 119 PRO A C 1
ATOM 955 O O . PRO A 1 119 ? 0.187 4.187 -13.627 1.00 95.69 119 PRO A O 1
ATOM 958 N N . ALA A 1 120 ? 0.187 1.972 -13.988 1.00 94.56 120 ALA A N 1
ATOM 959 C CA . ALA A 1 120 ? -0.771 1.972 -15.094 1.00 94.56 120 ALA A CA 1
ATOM 960 C C . ALA A 1 120 ? -2.250 1.955 -14.654 1.00 94.56 120 ALA A C 1
ATOM 962 O O . ALA A 1 120 ? -3.144 2.022 -15.502 1.00 94.56 120 ALA A O 1
ATOM 963 N N . HIS A 1 121 ? -2.538 1.852 -13.356 1.00 94.62 121 HIS A N 1
ATOM 964 C CA . HIS A 1 121 ? -3.903 1.859 -12.838 1.00 94.62 121 HIS A CA 1
ATOM 965 C C . HIS A 1 121 ? -4.581 3.221 -13.069 1.00 94.62 121 HIS A C 1
ATOM 967 O O . HIS A 1 121 ? -3.996 4.271 -12.812 1.00 94.62 121 HIS A O 1
ATOM 973 N N . GLN A 1 122 ? -5.860 3.242 -13.462 1.00 92.38 122 GLN A N 1
ATOM 974 C CA . GLN A 1 122 ? -6.558 4.490 -13.848 1.00 92.38 122 GLN A CA 1
ATOM 975 C C . GLN A 1 122 ? -6.655 5.550 -12.729 1.00 92.38 122 GLN A C 1
ATOM 977 O O . GLN A 1 122 ? -6.817 6.743 -12.997 1.00 92.38 122 GLN A O 1
ATOM 982 N N . LEU A 1 123 ? -6.583 5.119 -11.464 1.00 89.50 123 LEU A N 1
ATOM 983 C CA . LE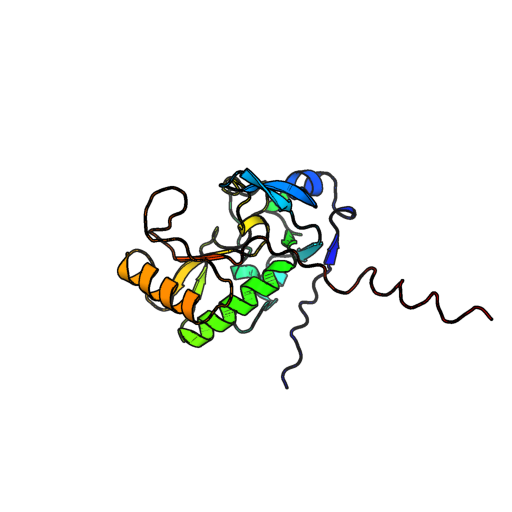U A 1 123 ? -6.555 6.009 -10.292 1.00 89.50 123 LEU A CA 1
ATOM 984 C C . LEU A 1 123 ? -5.141 6.417 -9.844 1.00 89.50 123 LEU A C 1
ATOM 986 O O . LEU A 1 123 ? -5.023 7.248 -8.944 1.00 89.50 123 LEU A O 1
ATOM 990 N N . SER A 1 124 ? -4.084 5.845 -10.421 1.00 88.19 124 SER A N 1
ATOM 991 C CA . SER A 1 124 ? -2.693 6.170 -10.088 1.00 88.19 124 SER A CA 1
ATOM 992 C C . SER A 1 124 ? -2.267 7.440 -10.821 1.00 88.19 124 SER A C 1
ATOM 994 O O . SER A 1 124 ? -1.587 7.408 -11.839 1.00 88.19 124 SER A O 1
ATOM 996 N N . LYS A 1 125 ? -2.718 8.583 -10.305 1.00 86.38 125 LYS A N 1
ATOM 997 C CA . LYS A 1 125 ? -2.356 9.921 -10.795 1.00 86.38 125 LYS A CA 1
ATOM 998 C C . LYS A 1 125 ? -1.343 10.567 -9.852 1.00 86.38 125 LYS A C 1
ATOM 1000 O O . LYS A 1 125 ? -1.288 10.176 -8.686 1.00 86.38 125 LYS A O 1
ATOM 1005 N N . THR A 1 126 ? -0.580 11.538 -10.365 1.00 88.88 126 THR A N 1
ATOM 1006 C CA . THR A 1 126 ? 0.296 12.434 -9.575 1.00 88.88 126 THR A CA 1
ATOM 1007 C C . THR A 1 126 ? 1.145 11.676 -8.551 1.00 88.88 126 THR A C 1
ATOM 1009 O O . THR A 1 126 ? 0.982 11.882 -7.349 1.00 88.88 126 THR A O 1
ATOM 1012 N N . ALA A 1 127 ? 1.939 10.712 -9.031 1.00 92.19 127 ALA A N 1
ATOM 1013 C CA . ALA A 1 127 ? 2.758 9.824 -8.206 1.00 92.19 127 ALA A CA 1
ATOM 1014 C C . ALA A 1 127 ? 2.006 9.264 -6.982 1.00 92.19 127 ALA A C 1
ATOM 1016 O O . ALA A 1 127 ? 2.413 9.460 -5.851 1.00 92.19 127 ALA A O 1
ATOM 1017 N N . SER A 1 128 ? 0.872 8.584 -7.150 1.00 94.75 128 SER A N 1
ATOM 1018 C CA . SER A 1 128 ? 0.151 8.054 -5.984 1.00 94.75 128 SER A CA 1
ATOM 1019 C C . SER A 1 128 ? 1.016 7.070 -5.165 1.00 94.75 128 SER A C 1
ATOM 1021 O O . SER A 1 128 ? 1.501 6.105 -5.754 1.00 94.75 128 SER A O 1
ATOM 1023 N N . PRO A 1 129 ? 1.135 7.202 -3.824 1.00 97.12 129 PRO A N 1
ATOM 1024 C CA . PRO A 1 129 ? 1.874 6.239 -2.991 1.00 97.12 129 PRO A CA 1
ATOM 1025 C C . PRO A 1 129 ? 1.338 4.794 -3.058 1.00 97.12 129 PRO A C 1
ATOM 1027 O O . PRO A 1 129 ? 2.062 3.840 -2.779 1.00 97.12 129 PRO A O 1
ATOM 1030 N N . HIS A 1 130 ? 0.103 4.587 -3.538 1.00 97.38 130 HIS A N 1
ATOM 1031 C CA . HIS A 1 130 ? -0.393 3.247 -3.880 1.00 97.38 130 HIS A CA 1
ATOM 1032 C C . HIS A 1 130 ? 0.507 2.535 -4.909 1.00 97.38 130 HIS A C 1
ATOM 1034 O O . HIS A 1 130 ? 0.645 1.317 -4.827 1.00 97.38 130 HIS A O 1
ATOM 1040 N N . SER A 1 131 ? 1.171 3.276 -5.809 1.00 97.38 131 SER A N 1
ATOM 1041 C CA . SER A 1 131 ? 2.151 2.757 -6.779 1.00 97.38 131 SER A CA 1
ATOM 1042 C C . SER A 1 131 ? 3.447 2.252 -6.146 1.00 97.38 131 SER A C 1
ATOM 1044 O O . SER A 1 131 ? 4.151 1.451 -6.758 1.00 97.38 131 SER A O 1
ATOM 1046 N N . TRP A 1 132 ? 3.741 2.666 -4.912 1.00 98.06 132 TRP A N 1
ATOM 1047 C CA . TRP A 1 132 ? 4.859 2.165 -4.110 1.00 98.06 132 TRP A CA 1
ATOM 1048 C C . TRP A 1 132 ? 4.448 1.006 -3.198 1.00 98.06 132 TRP A C 1
ATOM 1050 O O . TRP A 1 132 ? 5.298 0.422 -2.537 1.00 98.06 132 TRP A O 1
ATOM 1060 N N . GLY A 1 133 ? 3.161 0.636 -3.162 1.00 97.38 133 GLY A N 1
ATOM 1061 C CA . GLY A 1 133 ? 2.653 -0.361 -2.216 1.00 97.38 133 GLY A CA 1
ATOM 1062 C C . GLY A 1 133 ? 2.667 0.132 -0.766 1.00 97.38 133 GLY A C 1
ATOM 1063 O O . GLY A 1 133 ? 2.625 -0.675 0.153 1.00 97.38 133 GLY A O 1
ATOM 1064 N N . THR A 1 134 ? 2.735 1.447 -0.553 1.00 98.06 134 THR A N 1
ATOM 1065 C CA . THR A 1 134 ? 2.919 2.077 0.763 1.00 98.06 134 THR A CA 1
ATOM 1066 C C . THR A 1 134 ? 1.685 2.832 1.246 1.00 98.06 134 THR A C 1
ATOM 1068 O O . THR A 1 134 ? 1.768 3.534 2.250 1.00 98.06 134 THR A O 1
ATOM 1071 N N . ALA A 1 135 ? 0.546 2.683 0.561 1.00 98.00 135 ALA A N 1
ATOM 1072 C CA . ALA A 1 135 ? -0.728 3.289 0.932 1.00 98.00 135 ALA A CA 1
ATOM 1073 C C . ALA A 1 135 ? -1.857 2.265 1.075 1.00 98.00 135 ALA A C 1
ATOM 1075 O O . ALA A 1 135 ? -1.929 1.289 0.324 1.00 98.00 135 ALA A O 1
ATOM 1076 N N . ALA A 1 136 ? -2.768 2.546 2.005 1.00 98.06 136 ALA A N 1
ATOM 1077 C CA . ALA A 1 136 ? -3.979 1.785 2.265 1.00 98.06 136 ALA A CA 1
ATOM 1078 C C . ALA A 1 136 ? -5.203 2.710 2.404 1.00 98.06 136 ALA A C 1
ATOM 1080 O O . ALA A 1 136 ? -5.165 3.695 3.140 1.00 98.06 136 ALA A O 1
ATOM 1081 N N . ASN A 1 137 ? -6.316 2.348 1.763 1.00 97.88 137 ASN A N 1
ATOM 1082 C CA . ASN A 1 137 ? -7.639 2.914 2.030 1.00 97.88 137 ASN A CA 1
ATOM 1083 C C . ASN A 1 137 ? -8.449 1.923 2.867 1.00 97.88 137 ASN A C 1
ATOM 1085 O O . ASN A 1 137 ? -8.869 0.877 2.370 1.00 97.88 137 ASN A O 1
ATOM 1089 N N . ILE A 1 138 ? -8.683 2.262 4.129 1.00 98.38 138 ILE A N 1
ATOM 1090 C CA . ILE A 1 138 ? -9.438 1.459 5.089 1.00 98.38 138 ILE A CA 1
ATOM 1091 C C . ILE A 1 138 ? -10.876 1.969 5.105 1.00 98.38 138 ILE A C 1
ATOM 1093 O O . ILE A 1 138 ? -11.108 3.130 5.430 1.00 98.38 138 ILE A O 1
ATOM 1097 N N . TYR A 1 139 ? -11.849 1.119 4.780 1.00 97.88 139 TYR A N 1
ATOM 1098 C CA . TYR A 1 139 ? -13.264 1.519 4.782 1.00 97.88 139 TYR A CA 1
ATOM 1099 C C . TYR A 1 139 ? -14.004 1.077 6.048 1.00 97.88 139 TYR A C 1
ATOM 1101 O O . TYR A 1 139 ? -15.089 1.579 6.330 1.00 97.88 139 TYR A O 1
ATOM 1109 N N . ARG A 1 140 ? -13.455 0.129 6.821 1.00 98.25 140 ARG A N 1
ATOM 1110 C CA . ARG A 1 140 ? -14.090 -0.365 8.051 1.00 98.25 140 ARG A CA 1
ATOM 1111 C C . ARG A 1 140 ? -13.065 -0.833 9.080 1.00 98.25 140 ARG A C 1
ATOM 1113 O O . ARG A 1 140 ? -12.115 -1.529 8.724 1.00 98.25 140 ARG A O 1
ATOM 1120 N N . ILE A 1 141 ? -13.308 -0.527 10.355 1.00 98.38 141 ILE A N 1
ATOM 1121 C CA . ILE A 1 141 ? -12.550 -1.053 11.502 1.00 98.38 141 ILE A CA 1
ATOM 1122 C C . ILE A 1 141 ? -13.539 -1.662 12.501 1.00 98.38 141 ILE A C 1
ATOM 1124 O O . ILE A 1 141 ? -14.398 -0.975 13.041 1.00 98.38 141 ILE A O 1
ATOM 1128 N N . GLY A 1 142 ? -13.454 -2.974 12.728 1.00 97.56 142 GLY A N 1
ATOM 1129 C CA . GLY A 1 142 ? -14.457 -3.718 13.489 1.00 97.56 142 GLY A CA 1
ATOM 1130 C C . GLY A 1 142 ? -15.842 -3.587 12.850 1.00 97.56 142 GLY A C 1
ATOM 1131 O O . GLY A 1 142 ? -16.037 -4.020 11.707 1.00 97.56 142 GLY A O 1
ATOM 1132 N N . ASP A 1 143 ? -16.760 -2.971 13.592 1.00 97.44 143 ASP A N 1
ATOM 1133 C CA . ASP A 1 143 ? -18.135 -2.674 13.172 1.00 97.44 143 ASP A CA 1
ATOM 1134 C C . ASP A 1 143 ? -18.298 -1.232 12.652 1.00 97.44 143 ASP A C 1
ATOM 1136 O O . ASP A 1 143 ? -19.324 -0.898 12.060 1.00 97.44 143 ASP A O 1
ATOM 1140 N N . ASP A 1 144 ? -17.273 -0.387 12.806 1.00 98.00 144 ASP A N 1
ATOM 1141 C CA . ASP A 1 144 ? -17.304 1.005 12.367 1.00 98.00 144 ASP A CA 1
ATOM 1142 C C . ASP A 1 144 ? -17.033 1.096 10.865 1.00 98.00 144 ASP A C 1
ATOM 1144 O O . ASP A 1 144 ? -15.898 0.927 10.411 1.00 98.00 144 ASP A O 1
ATOM 1148 N N . LEU A 1 145 ? -18.072 1.401 10.087 1.00 97.94 145 LEU A N 1
ATOM 1149 C CA . LEU A 1 145 ? -17.910 1.897 8.722 1.00 97.94 145 LEU A CA 1
ATOM 1150 C C . LEU A 1 145 ? -17.315 3.313 8.778 1.00 97.94 145 LEU A C 1
ATOM 1152 O O . LEU A 1 145 ? -17.784 4.146 9.551 1.00 97.94 145 LEU A O 1
ATOM 1156 N N . LEU A 1 146 ? -16.266 3.583 8.002 1.00 97.50 146 LEU A N 1
ATOM 1157 C CA . LEU A 1 146 ? -15.540 4.857 8.028 1.00 97.50 146 LEU A CA 1
ATOM 1158 C C . LEU A 1 146 ? -16.144 5.871 7.049 1.00 97.50 146 LEU A C 1
ATOM 1160 O O . LEU A 1 146 ? -15.471 6.375 6.158 1.00 97.50 146 LEU A O 1
ATOM 1164 N N . ASP A 1 147 ? -17.432 6.149 7.230 1.00 95.94 147 ASP A N 1
ATOM 1165 C CA . ASP A 1 147 ? -18.278 6.972 6.359 1.00 95.94 147 ASP A CA 1
ATOM 1166 C C . ASP A 1 147 ? -18.717 8.303 6.991 1.00 95.94 147 ASP A C 1
ATOM 1168 O O . ASP A 1 147 ? -19.439 9.085 6.371 1.00 95.94 147 ASP A O 1
ATOM 1172 N N . THR A 1 148 ? -18.275 8.586 8.219 1.00 97.19 148 THR A N 1
ATOM 1173 C CA . THR A 1 148 ? -18.505 9.869 8.892 1.00 97.19 148 THR A CA 1
ATOM 1174 C C . THR A 1 148 ? -17.193 10.539 9.263 1.00 97.19 148 THR A C 1
ATOM 1176 O O . THR A 1 148 ? -16.162 9.887 9.461 1.00 97.19 148 THR A O 1
ATOM 1179 N N . ARG A 1 149 ? -17.243 11.866 9.401 1.00 97.69 149 ARG A N 1
ATOM 1180 C CA . ARG A 1 149 ? -16.094 12.670 9.809 1.00 97.69 149 ARG A CA 1
ATOM 1181 C C . ARG A 1 149 ? -15.527 12.208 11.145 1.00 97.69 149 ARG A C 1
ATOM 1183 O O . ARG A 1 149 ? -14.323 12.004 11.254 1.00 97.69 149 ARG A O 1
ATOM 1190 N N . GLU A 1 150 ? -16.393 11.996 12.129 1.00 98.00 150 GLU A N 1
ATOM 1191 C CA . GLU A 1 150 ? -16.014 11.634 13.495 1.00 98.00 150 GLU A CA 1
ATOM 1192 C C . GLU A 1 150 ? -15.245 10.312 13.517 1.00 98.00 150 GLU A C 1
ATOM 1194 O O . GLU A 1 150 ? -14.222 10.196 14.190 1.00 98.00 150 GLU A O 1
ATOM 1199 N N . ARG A 1 151 ? -15.705 9.314 12.750 1.00 97.75 151 ARG A N 1
ATOM 1200 C CA . ARG A 1 151 ? -15.050 8.003 12.672 1.00 97.75 151 ARG A CA 1
ATOM 1201 C C . ARG A 1 151 ? -13.716 8.084 11.937 1.00 97.75 151 ARG A C 1
ATOM 1203 O O . ARG A 1 151 ? -12.719 7.577 12.448 1.00 97.75 151 ARG A O 1
ATOM 1210 N N . VAL A 1 152 ? -13.680 8.735 10.773 1.00 98.12 152 VAL A N 1
ATOM 1211 C CA . VAL A 1 152 ? -12.447 8.885 9.983 1.00 98.12 152 VAL A CA 1
ATOM 1212 C C . VAL A 1 152 ? -11.387 9.652 10.776 1.00 98.12 152 VAL A C 1
ATOM 1214 O O . VAL A 1 152 ? -10.259 9.178 10.902 1.00 98.12 152 VAL A O 1
ATOM 1217 N N . GLU A 1 153 ? -11.740 10.798 11.364 1.00 97.81 153 GLU A N 1
ATOM 1218 C CA . GLU A 1 153 ? -10.798 11.628 12.123 1.00 97.81 153 GLU A CA 1
ATOM 1219 C C . GLU A 1 153 ? -10.320 10.935 13.409 1.00 97.81 153 GLU A C 1
ATOM 1221 O O . GLU A 1 153 ? -9.130 11.020 13.723 1.00 97.81 153 GLU A O 1
ATOM 1226 N N . ARG A 1 154 ? -11.187 10.181 14.108 1.00 98.06 154 ARG A N 1
ATOM 1227 C CA . ARG A 1 154 ? -10.797 9.378 15.282 1.00 98.06 154 ARG A CA 1
ATOM 1228 C C . ARG A 1 154 ? -9.695 8.378 14.941 1.00 98.06 154 ARG A C 1
ATOM 1230 O O . ARG A 1 154 ? -8.660 8.356 15.604 1.00 98.06 154 ARG A O 1
ATOM 1237 N N . TYR A 1 155 ? -9.899 7.546 13.920 1.00 98.44 155 TYR A N 1
ATOM 1238 C CA . TYR A 1 155 ? -8.906 6.532 13.559 1.00 98.44 155 TYR A CA 1
ATOM 1239 C C . TYR A 1 155 ? -7.666 7.141 12.890 1.00 98.44 155 TYR A C 1
ATOM 1241 O O . TYR A 1 155 ? -6.565 6.637 13.101 1.00 98.44 155 TYR A O 1
ATOM 1249 N N . ALA A 1 156 ? -7.798 8.266 12.174 1.00 98.19 156 ALA A N 1
ATOM 1250 C CA . ALA A 1 156 ? -6.647 9.027 11.690 1.00 98.19 156 ALA A CA 1
ATOM 1251 C C . ALA A 1 156 ? -5.775 9.548 12.842 1.00 98.19 156 ALA A C 1
ATOM 1253 O O . ALA A 1 156 ? -4.548 9.501 12.763 1.00 98.19 156 ALA A O 1
ATOM 1254 N N . GLN A 1 157 ? -6.393 10.036 13.922 1.00 98.06 157 GLN A N 1
ATOM 1255 C CA . GLN A 1 157 ? -5.671 10.493 15.107 1.00 98.06 157 GLN A CA 1
ATOM 1256 C C . GLN A 1 157 ? -4.905 9.348 15.778 1.00 98.06 157 GLN A C 1
ATOM 1258 O O . GLN A 1 157 ? -3.724 9.527 16.066 1.00 98.06 157 GLN A O 1
ATOM 1263 N N . ILE A 1 158 ? -5.544 8.186 15.959 1.00 98.31 158 ILE A N 1
ATOM 1264 C CA . ILE A 1 158 ? -4.900 6.984 16.518 1.00 98.31 158 ILE A CA 1
ATOM 1265 C C . ILE A 1 158 ? -3.715 6.554 15.646 1.00 98.31 158 ILE A C 1
ATOM 1267 O O . ILE A 1 158 ? -2.613 6.354 16.150 1.00 98.31 158 ILE A O 1
ATOM 1271 N N . ALA A 1 159 ? -3.910 6.464 14.327 1.00 98.25 159 ALA A N 1
ATOM 1272 C CA . ALA A 1 159 ? -2.845 6.093 13.402 1.00 98.25 159 ALA A CA 1
ATOM 1273 C C . ALA A 1 159 ? -1.644 7.045 13.519 1.00 98.25 159 ALA A C 1
ATOM 1275 O O . ALA A 1 159 ? -0.520 6.594 13.720 1.00 98.25 159 ALA A O 1
ATOM 1276 N N . ARG A 1 160 ? -1.872 8.365 13.493 1.00 97.25 160 ARG A N 1
ATOM 1277 C CA . ARG A 1 160 ? -0.794 9.360 13.627 1.00 97.25 160 ARG A CA 1
ATOM 1278 C C . ARG A 1 160 ? -0.080 9.323 14.981 1.00 97.25 160 ARG A C 1
ATOM 1280 O O . ARG A 1 160 ? 1.075 9.730 15.039 1.00 97.25 160 ARG A O 1
ATOM 1287 N N . SER A 1 161 ? -0.733 8.880 16.059 1.00 97.69 161 SER A N 1
ATOM 1288 C CA . SER A 1 161 ? -0.099 8.827 17.384 1.00 97.69 161 SER A CA 1
ATOM 1289 C C . SER A 1 161 ? 0.806 7.614 17.589 1.00 97.69 161 SER A C 1
ATOM 1291 O O . SER A 1 161 ? 1.680 7.670 18.448 1.00 97.69 161 SER A O 1
ATOM 1293 N N . ILE A 1 162 ? 0.605 6.531 16.831 1.00 97.81 162 ILE A N 1
ATOM 1294 C CA . ILE A 1 162 ? 1.321 5.259 17.040 1.00 97.81 162 ILE A CA 1
ATOM 1295 C C . ILE A 1 162 ? 2.198 4.839 15.856 1.00 97.81 162 ILE A C 1
ATOM 1297 O O . ILE A 1 162 ? 3.028 3.950 16.019 1.00 97.81 162 ILE A O 1
ATOM 1301 N N . LEU A 1 163 ? 1.985 5.411 14.664 1.00 97.25 163 LEU A N 1
ATOM 1302 C CA . LEU A 1 163 ? 2.676 5.035 13.430 1.00 97.25 163 LEU A CA 1
ATOM 1303 C C . LEU A 1 163 ? 3.670 6.137 13.029 1.00 97.25 163 LEU A C 1
ATOM 1305 O O . LEU A 1 163 ? 3.268 7.130 12.414 1.00 97.25 163 LEU A O 1
ATOM 1309 N N . PRO A 1 164 ? 4.968 5.994 13.354 1.00 92.06 164 PRO A N 1
ATOM 1310 C CA . PRO A 1 164 ? 5.976 6.969 12.964 1.00 92.06 164 PRO A CA 1
ATOM 1311 C C . PRO A 1 164 ? 6.009 7.169 11.447 1.00 92.06 164 PRO A C 1
ATOM 1313 O O . PRO A 1 164 ? 6.046 6.209 10.685 1.00 92.06 164 PRO A O 1
ATOM 1316 N N . GLY A 1 165 ? 6.007 8.428 11.005 1.00 90.81 165 GLY A N 1
ATOM 1317 C CA . GLY A 1 165 ? 6.103 8.775 9.583 1.00 90.81 165 GLY A CA 1
ATOM 1318 C C . GLY A 1 165 ? 4.846 8.498 8.751 1.00 90.81 165 GLY A C 1
ATOM 1319 O O . GLY A 1 165 ? 4.852 8.806 7.562 1.00 90.81 165 GLY A O 1
ATOM 1320 N N . ALA A 1 166 ? 3.766 7.974 9.343 1.00 96.50 166 ALA A N 1
ATOM 1321 C CA . ALA A 1 166 ? 2.515 7.775 8.625 1.00 96.50 166 ALA A CA 1
ATOM 1322 C C . ALA A 1 166 ? 1.787 9.102 8.383 1.00 96.50 166 ALA A C 1
ATOM 1324 O O . ALA A 1 166 ? 1.527 9.884 9.304 1.00 96.50 166 ALA A O 1
ATOM 1325 N N . TYR A 1 167 ? 1.389 9.321 7.136 1.00 97.81 167 TYR A N 1
ATOM 1326 C CA . TYR A 1 167 ? 0.477 10.381 6.750 1.00 97.81 167 TYR A CA 1
ATOM 1327 C C . TYR A 1 167 ? -0.960 9.854 6.708 1.00 97.81 167 TYR A C 1
ATOM 1329 O O . TYR A 1 167 ? -1.221 8.706 6.352 1.00 97.81 167 TYR A O 1
ATOM 1337 N N . THR A 1 168 ? -1.911 10.716 7.073 1.00 98.00 168 THR A N 1
ATOM 1338 C CA . THR A 1 168 ? -3.347 10.461 6.911 1.00 98.00 168 THR A CA 1
ATOM 1339 C C . THR A 1 168 ? -3.984 11.633 6.191 1.00 98.00 168 THR A C 1
ATOM 1341 O O . THR A 1 168 ? -3.733 12.791 6.543 1.00 98.00 168 THR A O 1
ATOM 1344 N N . ARG A 1 169 ? -4.839 11.351 5.202 1.00 96.88 169 ARG A N 1
ATOM 1345 C CA . ARG A 1 169 ? -5.578 12.425 4.528 1.00 96.88 169 ARG A CA 1
ATOM 1346 C C . ARG A 1 169 ? -6.588 13.061 5.486 1.00 96.88 169 ARG A C 1
ATOM 1348 O O . ARG A 1 169 ? -7.245 12.341 6.240 1.00 96.88 169 ARG A O 1
ATOM 1355 N N . PRO A 1 170 ? -6.755 14.393 5.448 1.00 96.75 170 PRO A N 1
ATOM 1356 C CA . PRO A 1 170 ? -7.834 15.061 6.163 1.00 96.75 170 PRO A CA 1
ATOM 1357 C C . PRO A 1 170 ? -9.209 14.654 5.616 1.00 96.75 170 PRO A C 1
ATOM 1359 O O . PRO A 1 170 ? -9.347 14.296 4.441 1.00 96.75 170 PRO A O 1
ATOM 1362 N N . TRP A 1 171 ? -10.241 14.763 6.458 1.00 97.12 171 TRP A N 1
ATOM 1363 C CA . TRP A 1 171 ? -11.604 14.446 6.045 1.00 97.12 171 TRP A CA 1
ATOM 1364 C C . TRP A 1 171 ? -12.144 15.456 5.024 1.00 97.12 171 TRP A C 1
ATOM 1366 O O . TRP A 1 171 ? -12.048 16.669 5.232 1.00 97.12 171 TRP A O 1
ATOM 1376 N N . GLY A 1 172 ? -12.730 14.971 3.926 1.00 96.00 172 GLY A N 1
ATOM 1377 C CA . GLY A 1 172 ? -13.382 15.818 2.924 1.00 96.00 172 GLY A CA 1
ATOM 1378 C C . GLY A 1 172 ? -13.469 15.202 1.525 1.00 96.00 172 GLY A C 1
ATOM 1379 O O . GLY A 1 172 ? -12.926 14.136 1.258 1.00 96.00 172 GLY A O 1
ATOM 1380 N N . GLN A 1 173 ? -14.158 15.898 0.617 1.00 93.06 173 GLN A N 1
ATOM 1381 C CA . GLN A 1 173 ? -14.456 15.415 -0.745 1.00 93.06 173 GLN A CA 1
ATOM 1382 C C . GLN A 1 173 ? -13.521 15.966 -1.835 1.00 93.06 173 GLN A C 1
ATOM 1384 O O . GLN A 1 173 ? -13.588 15.546 -2.988 1.00 93.06 173 GLN A O 1
ATOM 1389 N N . ARG A 1 174 ? -12.666 16.940 -1.502 1.00 91.81 174 ARG A N 1
ATOM 1390 C CA . ARG A 1 174 ? -11.757 17.574 -2.471 1.00 91.81 174 ARG A CA 1
ATOM 1391 C C . ARG A 1 174 ? -10.554 16.667 -2.779 1.00 91.81 174 ARG A C 1
ATOM 1393 O O . ARG A 1 174 ? -10.211 15.821 -1.953 1.00 91.81 174 ARG A O 1
ATOM 1400 N N . PRO A 1 175 ? -9.858 16.860 -3.915 1.00 86.81 175 PRO A N 1
ATOM 1401 C CA . PRO A 1 175 ? -8.575 16.202 -4.155 1.00 86.81 175 PRO A CA 1
ATOM 1402 C C . PRO A 1 175 ? -7.619 16.391 -2.966 1.00 86.81 175 PRO A C 1
ATOM 1404 O O . PRO A 1 175 ? -7.516 17.489 -2.424 1.00 86.81 175 PRO A O 1
ATOM 1407 N N . GLY A 1 176 ? -6.966 15.310 -2.536 1.00 88.75 176 GLY A N 1
ATOM 1408 C CA . GLY A 1 176 ? -6.113 15.292 -1.338 1.00 88.75 176 GLY A CA 1
ATOM 1409 C C . GLY A 1 176 ? -6.838 14.978 -0.020 1.00 88.75 176 GLY A C 1
ATOM 1410 O O . GLY A 1 176 ? -6.178 14.806 0.999 1.00 88.75 176 GLY A O 1
ATOM 1411 N N . TYR A 1 177 ? -8.165 14.838 -0.032 1.00 95.00 177 TYR A N 1
ATOM 1412 C CA . TYR A 1 177 ? -8.975 14.469 1.133 1.00 95.00 177 TYR A CA 1
ATOM 1413 C C . TYR A 1 177 ? -9.561 13.051 0.981 1.00 95.00 177 TYR A C 1
ATOM 1415 O O . TYR A 1 177 ? -9.466 12.441 -0.090 1.00 95.00 177 TYR A O 1
ATOM 1423 N N . ALA A 1 178 ? -10.141 12.519 2.058 1.00 93.88 178 ALA A N 1
ATOM 1424 C CA . ALA A 1 178 ? -10.916 11.275 2.060 1.00 93.88 178 ALA A CA 1
ATOM 1425 C C . ALA A 1 178 ? -12.167 11.436 2.939 1.00 93.88 178 ALA A C 1
ATOM 1427 O O . ALA A 1 178 ? -12.064 11.961 4.042 1.00 93.88 178 ALA A O 1
ATOM 1428 N N . PHE A 1 179 ? -13.351 11.027 2.478 1.00 94.44 179 PHE A N 1
ATOM 1429 C CA . PHE A 1 179 ? -14.606 11.215 3.234 1.00 94.44 179 PHE A CA 1
ATOM 1430 C C . PHE A 1 179 ? -15.359 9.919 3.540 1.00 94.44 179 PHE A C 1
ATOM 1432 O O . PHE A 1 179 ? -16.219 9.921 4.415 1.00 94.44 179 PHE A O 1
ATOM 1439 N N . ASP A 1 180 ? -15.031 8.846 2.826 1.00 94.69 180 ASP A N 1
ATOM 1440 C CA . ASP A 1 180 ? -15.667 7.525 2.857 1.00 94.69 180 ASP A CA 1
ATOM 1441 C C . ASP A 1 180 ? -14.680 6.398 3.227 1.00 94.69 180 ASP A C 1
ATOM 1443 O O . ASP A 1 180 ? -14.999 5.212 3.135 1.00 94.69 180 ASP A O 1
ATOM 1447 N N . HIS A 1 181 ? -13.456 6.768 3.607 1.00 97.62 181 HIS A N 1
ATOM 1448 C CA . HIS A 1 181 ? -12.415 5.868 4.085 1.00 97.62 181 HIS A CA 1
ATOM 1449 C C . HIS A 1 181 ? -11.353 6.639 4.876 1.00 97.62 181 HIS A C 1
ATOM 1451 O O . HIS A 1 181 ? -11.199 7.855 4.745 1.00 97.62 181 HIS A O 1
ATOM 1457 N N . LEU A 1 182 ? -10.559 5.905 5.649 1.00 98.19 182 LEU A N 1
ATOM 1458 C CA . LEU A 1 182 ? -9.285 6.371 6.179 1.00 98.19 182 LEU A CA 1
ATOM 1459 C C . LEU A 1 182 ? -8.175 6.042 5.174 1.00 98.19 182 LEU A C 1
ATOM 1461 O O . LEU A 1 182 ? -7.917 4.871 4.898 1.00 98.19 182 LEU A O 1
ATOM 1465 N N . HIS A 1 183 ? -7.513 7.066 4.640 1.00 98.19 183 HIS A N 1
ATOM 1466 C CA . HIS A 1 183 ? -6.271 6.903 3.883 1.00 98.19 183 HIS A CA 1
ATOM 1467 C C . HIS A 1 183 ? -5.081 6.948 4.839 1.00 98.19 183 HIS A C 1
ATOM 1469 O O . HIS A 1 183 ? -4.965 7.906 5.608 1.00 98.19 183 HIS A O 1
ATOM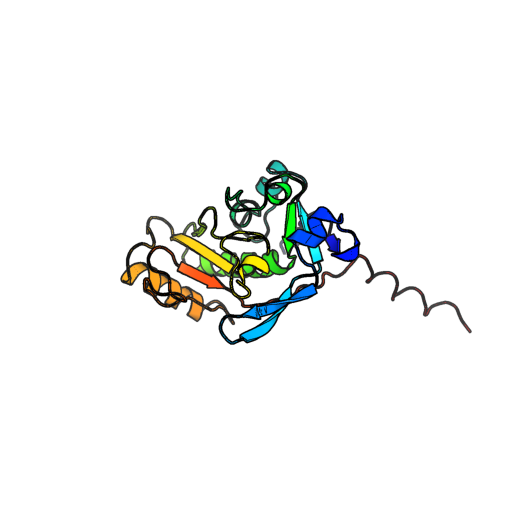 1475 N N . ILE A 1 184 ? -4.202 5.954 4.753 1.00 98.31 184 ILE A N 1
ATOM 1476 C CA . ILE A 1 184 ? -2.896 5.933 5.416 1.00 98.31 184 ILE A CA 1
ATOM 1477 C C . ILE A 1 184 ? -1.844 5.699 4.343 1.00 98.31 184 ILE A C 1
ATOM 1479 O O . ILE A 1 184 ? -2.005 4.783 3.538 1.00 98.31 184 ILE A O 1
ATOM 1483 N N . ASP A 1 185 ? -0.759 6.463 4.362 1.00 97.69 185 ASP A N 1
ATOM 1484 C CA . ASP A 1 185 ? 0.421 6.152 3.563 1.00 97.69 185 ASP A CA 1
ATOM 1485 C C . ASP A 1 185 ? 1.729 6.475 4.291 1.00 97.69 185 ASP A C 1
ATOM 1487 O O . ASP A 1 185 ? 1.754 7.228 5.264 1.00 97.69 185 ASP A O 1
ATOM 1491 N N . LEU A 1 186 ? 2.811 5.847 3.832 1.00 97.62 186 LEU A N 1
ATOM 1492 C CA . LEU A 1 186 ? 4.172 6.024 4.351 1.00 97.62 186 LEU A CA 1
ATOM 1493 C C . LEU A 1 186 ? 5.054 6.828 3.377 1.00 97.62 186 LEU A C 1
ATOM 1495 O O . LEU A 1 186 ? 6.281 6.764 3.443 1.00 97.62 186 LEU A O 1
ATOM 1499 N N . GLY A 1 187 ? 4.445 7.538 2.422 1.00 96.19 187 GLY A N 1
ATOM 1500 C CA . GLY A 1 187 ? 5.149 8.206 1.334 1.00 96.19 187 GLY A CA 1
ATOM 1501 C C . GLY A 1 187 ? 5.820 7.246 0.343 1.00 96.19 187 GLY A C 1
ATOM 1502 O O . GLY A 1 187 ? 5.383 6.114 0.122 1.00 96.19 187 GLY A O 1
ATOM 1503 N N . TYR A 1 188 ? 6.896 7.717 -0.286 1.00 97.19 188 TYR A N 1
ATOM 1504 C CA . TYR A 1 188 ? 7.553 7.094 -1.444 1.00 97.19 188 TYR A CA 1
ATOM 1505 C C . TYR A 1 188 ? 8.686 6.135 -1.048 1.00 97.19 188 TYR A C 1
ATOM 1507 O O . TYR A 1 188 ? 9.831 6.301 -1.471 1.00 97.19 188 TYR A O 1
ATOM 1515 N N . VAL A 1 189 ? 8.397 5.155 -0.187 1.00 96.94 189 VAL A N 1
ATOM 1516 C CA . VAL A 1 189 ? 9.420 4.221 0.316 1.00 96.94 189 VAL A CA 1
ATOM 1517 C C . VAL A 1 189 ? 9.895 3.288 -0.797 1.00 96.94 189 VAL A C 1
ATOM 1519 O O . VAL A 1 189 ? 9.105 2.569 -1.408 1.00 96.94 189 VAL A O 1
ATOM 1522 N N . LEU A 1 190 ? 11.208 3.257 -1.019 1.00 96.69 190 LEU A N 1
ATOM 1523 C CA . LEU A 1 190 ? 11.870 2.294 -1.892 1.00 96.69 190 LEU A CA 1
ATOM 1524 C C . LEU A 1 190 ? 12.565 1.235 -1.040 1.00 96.69 190 LEU A C 1
ATOM 1526 O O . LEU A 1 190 ? 13.379 1.561 -0.180 1.00 96.69 190 LEU A O 1
ATOM 1530 N N . VAL A 1 191 ? 12.254 -0.034 -1.298 1.00 94.81 191 VAL A N 1
ATOM 1531 C CA . VAL A 1 191 ? 12.909 -1.171 -0.646 1.00 94.81 191 VAL A CA 1
ATOM 1532 C C . VAL A 1 191 ? 13.791 -1.885 -1.656 1.00 94.81 191 VAL A C 1
ATOM 1534 O O . VAL A 1 191 ? 13.316 -2.320 -2.702 1.00 94.81 191 VAL A O 1
ATOM 1537 N N . TYR A 1 192 ? 15.062 -2.027 -1.290 1.00 92.56 192 TYR A N 1
ATOM 1538 C CA . TYR A 1 192 ? 16.060 -2.826 -1.989 1.00 92.56 192 TYR A CA 1
ATOM 1539 C C . TYR A 1 192 ? 16.337 -4.057 -1.119 1.00 92.56 192 TYR A C 1
ATOM 1541 O O . TYR A 1 192 ? 17.033 -3.936 -0.109 1.00 92.56 192 TYR A O 1
ATOM 1549 N N . PRO A 1 193 ? 15.712 -5.209 -1.409 1.00 86.50 193 PRO A N 1
ATOM 1550 C CA . PRO A 1 193 ? 15.865 -6.396 -0.581 1.00 86.50 193 PRO A CA 1
ATOM 1551 C C . PRO A 1 193 ? 17.302 -6.935 -0.629 1.00 86.50 193 PRO A C 1
ATOM 1553 O O . PRO A 1 193 ? 18.005 -6.818 -1.632 1.00 86.50 193 PRO A O 1
ATOM 1556 N N . HIS A 1 194 ? 17.735 -7.559 0.468 1.00 76.06 194 HIS A N 1
ATOM 1557 C CA . HIS A 1 194 ? 19.009 -8.273 0.514 1.00 76.06 194 HIS A CA 1
ATOM 1558 C C . HIS A 1 194 ? 18.880 -9.616 -0.243 1.00 76.06 194 HIS A C 1
ATOM 1560 O O . HIS A 1 194 ? 18.080 -10.462 0.150 1.00 76.06 194 HIS A O 1
ATOM 1566 N N . GLY A 1 195 ? 19.675 -9.796 -1.312 1.00 62.09 195 GLY A N 1
ATOM 1567 C CA . GLY A 1 195 ? 19.617 -10.923 -2.273 1.00 62.09 195 GLY A CA 1
ATOM 1568 C C . GLY A 1 195 ? 18.707 -10.587 -3.468 1.00 62.09 195 GLY A C 1
ATOM 1569 O O . GLY A 1 195 ? 17.584 -10.152 -3.261 1.00 62.09 195 GLY A O 1
ATOM 1570 N N . GLU A 1 196 ? 19.124 -10.656 -4.739 1.00 51.88 196 GLU A N 1
ATOM 1571 C CA . GLU A 1 196 ? 19.941 -11.683 -5.418 1.00 51.88 196 GLU A CA 1
ATOM 1572 C C . GLU A 1 196 ? 21.380 -11.275 -5.822 1.00 51.88 196 GLU A C 1
ATOM 1574 O O . GLU A 1 196 ? 22.187 -12.162 -6.068 1.00 51.88 196 GLU A O 1
ATOM 1579 N N . LYS A 1 197 ? 21.775 -9.989 -5.794 1.00 44.88 197 LYS A N 1
ATOM 1580 C CA . LYS A 1 197 ? 23.184 -9.564 -6.046 1.00 44.88 197 LYS A CA 1
ATOM 1581 C C . LYS A 1 197 ? 24.046 -9.362 -4.789 1.00 44.88 197 LYS A C 1
ATOM 1583 O O . LYS A 1 197 ? 25.261 -9.226 -4.880 1.00 44.88 197 LYS A O 1
ATOM 1588 N N . ALA A 1 198 ? 23.457 -9.394 -3.593 1.00 41.59 198 ALA A N 1
ATOM 1589 C CA . ALA A 1 198 ? 24.193 -9.198 -2.334 1.00 41.59 198 ALA A CA 1
ATOM 1590 C C . ALA A 1 198 ? 25.108 -10.382 -1.937 1.00 41.59 198 ALA A C 1
ATOM 1592 O O . ALA A 1 198 ? 25.803 -10.301 -0.928 1.00 41.59 198 ALA A O 1
ATOM 1593 N N . LEU A 1 199 ? 25.105 -11.479 -2.704 1.00 41.38 199 LEU A N 1
ATOM 1594 C CA . LEU A 1 199 ? 25.974 -12.645 -2.493 1.00 41.38 199 LEU A CA 1
ATOM 1595 C C . LEU A 1 199 ? 27.198 -12.680 -3.424 1.00 41.38 199 LEU A C 1
ATOM 1597 O O . LEU A 1 199 ? 28.099 -13.480 -3.184 1.00 41.38 199 LEU A O 1
ATOM 1601 N N . GLU A 1 200 ? 27.276 -11.816 -4.440 1.00 37.28 200 GLU A N 1
ATOM 1602 C CA . GLU A 1 200 ? 28.460 -11.729 -5.311 1.00 37.28 200 GLU A CA 1
ATOM 1603 C C . GLU A 1 200 ? 29.534 -10.801 -4.727 1.00 37.28 200 GLU A C 1
ATOM 1605 O O . GLU A 1 200 ? 30.721 -11.097 -4.822 1.00 37.28 200 GLU A O 1
ATOM 1610 N N . SER A 1 201 ? 29.151 -9.765 -3.975 1.00 39.47 201 SER A N 1
ATOM 1611 C CA . SER A 1 201 ? 30.103 -8.841 -3.334 1.00 39.47 201 SER A CA 1
ATOM 1612 C C . SER A 1 201 ? 30.819 -9.411 -2.096 1.00 39.47 201 SER A C 1
ATOM 1614 O O . SER A 1 201 ? 31.447 -8.663 -1.352 1.00 39.47 201 SER A O 1
ATOM 1616 N N . GLY A 1 202 ? 30.694 -10.717 -1.833 1.00 39.00 202 GLY A N 1
ATOM 1617 C CA . GLY A 1 202 ? 31.327 -11.414 -0.707 1.00 39.00 202 GLY A CA 1
ATOM 1618 C C . GLY A 1 202 ? 32.332 -12.497 -1.109 1.00 39.00 202 GLY A C 1
ATOM 1619 O O . GLY A 1 202 ? 32.804 -13.219 -0.233 1.00 39.00 202 GLY A O 1
ATOM 1620 N N . ARG A 1 203 ? 32.641 -12.654 -2.407 1.00 42.97 203 ARG A N 1
ATOM 1621 C CA . ARG A 1 203 ? 33.575 -13.685 -2.906 1.00 42.97 203 ARG A CA 1
ATOM 1622 C C . ARG A 1 203 ? 34.803 -13.168 -3.663 1.00 42.97 203 ARG A C 1
ATOM 1624 O O . ARG A 1 203 ? 35.616 -13.988 -4.061 1.00 42.97 203 ARG A O 1
ATOM 1631 N N . GLU A 1 204 ? 35.019 -11.858 -3.760 1.00 42.62 204 GLU A N 1
ATOM 1632 C CA . GLU A 1 204 ? 36.227 -11.279 -4.388 1.00 42.62 204 GLU A CA 1
ATOM 1633 C C . GLU A 1 204 ? 37.191 -10.629 -3.378 1.00 42.62 204 GLU A C 1
ATOM 1635 O O . GLU A 1 204 ? 37.767 -9.573 -3.617 1.00 42.62 204 GLU A O 1
ATOM 1640 N N . SER A 1 205 ? 37.380 -11.224 -2.197 1.00 45.97 205 SER A N 1
ATOM 1641 C CA . SER A 1 205 ? 38.447 -10.769 -1.277 1.00 45.97 205 SER A CA 1
ATOM 1642 C C . SER A 1 205 ? 39.137 -11.892 -0.507 1.00 45.97 205 SER A C 1
ATOM 1644 O O . SER A 1 205 ? 39.788 -11.641 0.503 1.00 45.97 205 SER A O 1
ATOM 1646 N N . ALA A 1 206 ? 38.996 -13.136 -0.959 1.00 48.75 206 ALA A N 1
ATOM 1647 C CA . ALA A 1 206 ? 39.671 -14.278 -0.355 1.00 48.75 206 ALA A CA 1
ATOM 1648 C C . ALA A 1 206 ? 40.298 -15.163 -1.433 1.00 48.75 206 ALA A C 1
ATOM 1650 O O . ALA A 1 206 ? 40.063 -16.360 -1.447 1.00 48.75 206 ALA A O 1
ATOM 1651 N N . GLU A 1 207 ? 41.043 -14.553 -2.351 1.00 45.78 207 GLU A N 1
ATOM 1652 C CA . GLU A 1 207 ? 42.074 -15.206 -3.162 1.00 45.78 207 GLU A CA 1
ATOM 1653 C C . GLU A 1 207 ? 42.834 -14.107 -3.912 1.00 45.78 207 GLU A C 1
ATOM 1655 O O . GLU A 1 207 ? 42.453 -13.728 -5.007 1.00 45.78 207 GLU A O 1
ATOM 1660 N N . GLU A 1 208 ? 43.853 -13.532 -3.268 1.00 39.25 208 GLU A N 1
ATOM 1661 C CA . GLU A 1 208 ? 45.036 -12.946 -3.915 1.00 39.25 208 GLU A CA 1
ATOM 1662 C C . GLU A 1 208 ? 46.046 -12.525 -2.829 1.00 39.25 208 GLU A C 1
ATOM 1664 O O . GLU A 1 208 ? 45.806 -11.570 -2.091 1.00 39.25 208 GLU A O 1
ATOM 1669 N N . GLY A 1 209 ? 47.174 -13.248 -2.750 1.00 40.69 209 GLY A N 1
ATOM 1670 C CA . GLY A 1 209 ? 48.418 -12.810 -2.091 1.00 40.69 209 GLY A CA 1
ATOM 1671 C C . GLY A 1 209 ? 48.687 -13.333 -0.689 1.00 40.69 209 GLY A C 1
ATOM 1672 O O . GLY A 1 209 ? 48.472 -12.556 0.264 1.00 40.69 209 GLY A O 1
#

Foldseek 3Di:
DDDDFDQPFDKDFLVRDDPVVCVFQVQQDWFAAPVRDTAGFEGIWTFAADPVSQQVGDLEVPRGNCQQQAQDPQADPVCNDPRHTAAPCLSVQSHLVNQLCVVLVWDWHFDNLFFAGGCNGPPCPRNPLSNNRFKTWTQDTHPDGQQAQVNQVVSQVVSVVGPPQKDWFHDDDDPSHHRRTIMIGNPRDYDDDCDDCVVVVPPPPPDDD

Radius of gyration: 18.06 Å; chains: 1; bounding box: 67×38×42 Å

Sequence (209 aa):
MLEPPKLNLQIVTGEDLREELCERLRPGEEVEDAQEIPRRLPTHYFRVPSWKAALEIELAPHFGLWELIDVDVREAPSMRSFPRYIPCAITVLAAHLAILRIEVGRVIRIAANGGYRSPAHQLSKTASPHSWGTAANIYRIGDDLLDTRERVERYAQIARSILPGAYTRPWGQRPGYAFDHLHIDLGYVLVYPHGEKALESGRESAEEG

pLDDT: mean 89.72, std 15.3, range [37.28, 98.44]